Protein AF-A0A7J7M800-F1 (afdb_monomer_lite)

Foldseek 3Di:
DDDLVVLLVVLLVCVVQQHADEDAFFQVVQLVVLLVVCVVVVNPALLSQQRSAAQVRSLVRLLSSLVSNVVSLGAYEYEADQFPSNLVSLLVSVVVVGRYAYEHEPLSQPHAQVQCVDPDRVSNVVNSQSDNHHHDDPPRNVVVVVCCVVCSHPHYDHSGDDDDPDDDQWDDDPNDTQDHPRDGNDDPPPDDDDDDHHNPPSNPCSVVVVVVVVVVPPPDPDDDPDDPDPDPPPDPPPDDPPDPDDDPPPPDPPWQDQEQAARHGDDHVVPDPHHGDDDPVVVVVVPPDDDDPPPPPPVVPDDDDDDDDDDDDDDDDDDDDDDDDD

Radius of gyration: 37.79 Å; chains: 1; bounding box: 114×103×67 Å

Structure (mmCIF, N/CA/C/O backbone):
data_AF-A0A7J7M800-F1
#
_entry.id   AF-A0A7J7M800-F1
#
loop_
_atom_site.group_PDB
_atom_site.id
_atom_site.type_symbol
_atom_site.label_atom_id
_atom_site.label_alt_id
_atom_site.label_comp_id
_atom_site.label_asym_id
_atom_site.label_entity_id
_atom_site.label_seq_id
_atom_site.pdbx_PDB_ins_code
_atom_site.Cartn_x
_atom_site.Cartn_y
_atom_site.Cartn_z
_atom_site.occupancy
_atom_site.B_iso_or_equiv
_atom_site.auth_seq_id
_atom_site.auth_comp_id
_atom_site.auth_asym_id
_atom_site.auth_atom_id
_atom_site.pdbx_PDB_model_num
ATOM 1 N N . MET A 1 1 ? 5.722 -14.811 3.069 1.00 87.94 1 MET A N 1
ATOM 2 C CA . MET A 1 1 ? 4.271 -14.650 2.837 1.00 87.94 1 MET A CA 1
ATOM 3 C C . MET A 1 1 ? 3.519 -15.066 4.092 1.00 87.94 1 MET A C 1
ATOM 5 O O . MET A 1 1 ? 3.928 -16.026 4.734 1.00 87.94 1 MET A O 1
ATOM 9 N N . ILE A 1 2 ? 2.479 -14.324 4.470 1.00 93.12 2 ILE A N 1
ATOM 10 C CA . ILE A 1 2 ? 1.662 -14.584 5.663 1.00 93.12 2 ILE A CA 1
ATOM 11 C C . ILE A 1 2 ? 0.282 -15.057 5.188 1.00 93.12 2 ILE A C 1
ATOM 13 O O . ILE A 1 2 ? -0.272 -14.477 4.257 1.00 93.12 2 ILE A O 1
ATOM 17 N N . ASN A 1 3 ? -0.264 -16.113 5.796 1.00 95.31 3 ASN A N 1
ATOM 18 C CA . ASN A 1 3 ? -1.608 -16.595 5.467 1.00 95.31 3 ASN A CA 1
ATOM 19 C C . ASN A 1 3 ? -2.700 -15.714 6.112 1.00 95.31 3 ASN A C 1
ATOM 21 O O . ASN A 1 3 ? -2.428 -14.907 7.001 1.00 95.31 3 ASN A O 1
ATOM 25 N N . ASN A 1 4 ? -3.958 -15.880 5.696 1.00 96.12 4 ASN A N 1
ATOM 26 C CA . ASN A 1 4 ? -5.055 -15.038 6.192 1.00 96.12 4 ASN A CA 1
ATOM 27 C C . ASN A 1 4 ? -5.279 -15.161 7.710 1.00 96.12 4 ASN A C 1
ATOM 29 O O . ASN A 1 4 ? -5.672 -14.189 8.348 1.00 96.12 4 ASN A O 1
ATOM 33 N N . GLU A 1 5 ? -5.006 -16.329 8.299 1.00 96.50 5 GLU A N 1
ATOM 34 C CA . GLU A 1 5 ? -5.139 -16.541 9.744 1.00 96.50 5 GLU A CA 1
ATOM 35 C C . GLU A 1 5 ? -4.152 -15.668 10.530 1.00 96.50 5 GLU A C 1
ATOM 37 O O . GLU A 1 5 ? -4.525 -14.975 11.479 1.00 96.50 5 GLU A O 1
ATOM 42 N N . LEU A 1 6 ? -2.884 -15.679 10.121 1.00 96.94 6 LEU A N 1
ATOM 43 C CA . LEU A 1 6 ? -1.838 -14.872 10.733 1.00 96.94 6 LEU A CA 1
ATOM 44 C C . LEU A 1 6 ? -2.016 -13.383 10.421 1.00 96.94 6 LEU A C 1
ATOM 46 O O . LEU A 1 6 ? -1.762 -12.560 11.297 1.00 96.94 6 LEU A O 1
ATOM 50 N N . LEU A 1 7 ? -2.502 -13.032 9.225 1.00 96.25 7 LEU A N 1
ATOM 51 C CA . LEU A 1 7 ? -2.822 -11.650 8.864 1.00 96.25 7 LEU A CA 1
ATOM 52 C C . LEU A 1 7 ? -3.902 -11.075 9.791 1.00 96.25 7 LEU A C 1
ATOM 54 O O . LEU A 1 7 ? -3.727 -9.991 10.344 1.00 96.25 7 LEU A O 1
ATOM 58 N N . LEU A 1 8 ? -4.968 -11.840 10.044 1.00 96.62 8 LEU A N 1
ATOM 59 C CA . LEU A 1 8 ? -6.043 -11.454 10.957 1.00 96.62 8 LEU A CA 1
ATOM 60 C C . LEU A 1 8 ? -5.541 -11.294 12.401 1.00 96.62 8 LEU A C 1
ATOM 62 O O . LEU A 1 8 ? -5.834 -10.301 13.068 1.00 96.62 8 LEU A O 1
ATOM 66 N N . LYS A 1 9 ? -4.723 -12.245 12.874 1.00 96.75 9 LYS A N 1
ATOM 67 C CA . LYS A 1 9 ? -4.059 -12.155 14.187 1.00 96.75 9 LYS A CA 1
ATOM 68 C C . LYS A 1 9 ? -3.171 -10.910 14.283 1.00 96.75 9 LYS A C 1
ATOM 70 O O . LYS A 1 9 ? -3.178 -10.245 15.319 1.00 96.75 9 LYS A O 1
ATOM 75 N N . GLY A 1 10 ? -2.447 -10.584 13.213 1.00 96.94 10 GLY A N 1
ATOM 76 C CA . GLY A 1 10 ? -1.625 -9.381 13.097 1.00 96.94 10 GLY A CA 1
ATOM 77 C C . GLY A 1 10 ? -2.458 -8.108 13.217 1.00 96.94 10 GLY A C 1
ATOM 78 O O . GLY A 1 10 ? -2.188 -7.289 14.089 1.00 96.94 10 GLY A O 1
ATOM 79 N N . PHE A 1 11 ? -3.528 -7.984 12.432 1.00 97.19 11 PHE A N 1
ATOM 80 C CA . PHE A 1 11 ? -4.456 -6.847 12.480 1.00 97.19 11 PHE A CA 1
ATOM 81 C C . PHE A 1 11 ? -5.052 -6.633 13.870 1.00 97.19 11 PHE A C 1
ATOM 83 O O . PHE A 1 11 ? -4.982 -5.530 14.418 1.00 97.19 11 PHE A O 1
ATOM 90 N N . LYS A 1 12 ? -5.538 -7.708 14.495 1.00 95.44 12 LYS A N 1
ATOM 91 C CA . LYS A 1 12 ? -6.040 -7.664 15.868 1.00 95.44 12 LYS A CA 1
ATOM 92 C C . LYS A 1 12 ? -4.972 -7.188 16.855 1.00 95.44 12 LYS A C 1
ATOM 94 O O . LYS A 1 12 ? -5.263 -6.395 17.750 1.00 95.44 12 LYS A O 1
ATOM 99 N N . LYS A 1 13 ? -3.726 -7.648 16.694 1.00 96.44 13 LYS A N 1
ATOM 100 C CA . LYS A 1 13 ? -2.607 -7.258 17.560 1.00 96.44 13 LYS A CA 1
ATOM 101 C C . LYS A 1 13 ? -2.166 -5.813 17.334 1.00 96.44 13 LYS A C 1
ATOM 103 O O . LYS A 1 13 ? -1.784 -5.184 18.311 1.00 96.44 13 LYS A O 1
ATOM 108 N N . CYS A 1 14 ? -2.248 -5.289 16.111 1.00 96.31 14 CYS A N 1
ATOM 109 C CA . CYS A 1 14 ? -1.945 -3.896 15.764 1.00 96.31 14 CYS A CA 1
ATOM 110 C C . CYS A 1 14 ? -2.955 -2.906 16.360 1.00 96.31 14 CYS A C 1
ATOM 112 O O . CYS A 1 14 ? -2.581 -1.801 16.754 1.00 96.31 14 CYS A O 1
ATOM 114 N N . LYS A 1 15 ? -4.218 -3.320 16.511 1.00 93.44 15 LYS A N 1
ATOM 115 C CA . LYS A 1 15 ? -5.276 -2.483 17.087 1.00 93.44 15 LYS A CA 1
ATOM 116 C C . LYS A 1 15 ? -5.028 -2.117 18.554 1.00 93.44 15 LYS A C 1
ATOM 118 O O . LYS A 1 15 ? -5.233 -0.969 18.932 1.00 93.44 15 LYS A O 1
ATOM 123 N N . THR A 1 16 ? -4.561 -3.061 19.379 1.00 91.19 16 THR A N 1
ATOM 124 C CA . THR A 1 16 ? -4.341 -2.839 20.824 1.00 91.19 16 THR A CA 1
ATOM 125 C C . THR A 1 16 ? -3.330 -1.729 21.150 1.00 91.19 16 THR A C 1
ATOM 127 O O . THR A 1 16 ? -3.652 -0.902 21.995 1.00 91.19 16 THR A O 1
ATOM 130 N N . PRO A 1 17 ? -2.134 -1.669 20.533 1.00 94.75 17 PRO A N 1
ATOM 131 C CA . PRO A 1 17 ? -1.189 -0.578 20.732 1.00 94.75 17 PRO A CA 1
ATOM 132 C C . PRO A 1 17 ? -1.466 0.634 19.833 1.00 94.75 17 PRO A C 1
ATOM 134 O O . PRO A 1 17 ? -0.657 1.547 19.842 1.00 94.75 17 PRO A O 1
ATOM 137 N N . GLY A 1 18 ? -2.529 0.652 19.018 1.00 94.31 18 GLY A N 1
ATOM 138 C CA . GLY A 1 18 ? -2.783 1.761 18.092 1.00 94.31 18 GLY A CA 1
ATOM 139 C C . GLY A 1 18 ? -1.741 1.882 16.974 1.00 94.31 18 GLY A C 1
ATOM 140 O O . GLY A 1 18 ? -1.405 2.996 16.570 1.00 94.31 18 GLY A O 1
ATOM 141 N N . ALA A 1 19 ? -1.206 0.750 16.505 1.00 96.31 19 ALA A N 1
ATOM 142 C CA . ALA A 1 19 ? -0.247 0.676 15.407 1.00 96.31 19 ALA A CA 1
ATOM 143 C C . ALA A 1 19 ? -0.970 0.445 14.074 1.00 96.31 19 ALA A C 1
ATOM 145 O O . ALA A 1 19 ? -1.875 -0.383 13.991 1.00 96.31 19 ALA A O 1
ATOM 146 N N . VAL A 1 20 ? -0.561 1.146 13.017 1.00 96.81 20 VAL A N 1
ATOM 147 C CA . VAL A 1 20 ? -1.168 0.995 11.687 1.00 96.81 20 VAL A CA 1
ATOM 148 C C . VAL A 1 20 ? -0.508 -0.183 10.960 1.00 96.81 20 VAL A C 1
ATOM 150 O O . VAL A 1 20 ? 0.698 -0.125 10.711 1.00 96.81 20 VAL A O 1
ATOM 153 N N . PRO A 1 21 ? -1.241 -1.256 10.617 1.00 97.25 21 PRO A N 1
ATOM 154 C CA . PRO A 1 21 ? -0.697 -2.330 9.799 1.00 97.25 21 PRO A CA 1
ATOM 155 C C . PRO A 1 21 ? -0.412 -1.838 8.374 1.00 97.25 21 PRO A C 1
ATOM 157 O O . PRO A 1 21 ? -1.279 -1.254 7.719 1.00 97.25 21 PRO A O 1
ATOM 160 N N . MET A 1 22 ? 0.799 -2.124 7.896 1.00 97.44 22 MET A N 1
ATOM 161 C CA . MET A 1 22 ? 1.216 -1.915 6.509 1.00 97.44 22 MET A CA 1
ATOM 162 C C . MET A 1 22 ? 1.225 -3.250 5.764 1.00 97.44 22 MET A C 1
ATOM 164 O O . MET A 1 22 ? 1.672 -4.256 6.320 1.00 97.44 22 MET A O 1
ATOM 168 N N . VAL A 1 23 ? 0.734 -3.273 4.524 1.00 97.06 23 VAL A N 1
ATOM 169 C CA . VAL A 1 23 ? 0.658 -4.497 3.713 1.00 97.06 23 VAL A CA 1
ATOM 170 C C . VAL A 1 23 ? 1.257 -4.302 2.326 1.00 97.06 23 VAL A C 1
ATOM 172 O O . VAL A 1 23 ? 0.820 -3.436 1.573 1.00 97.06 23 VAL A O 1
ATOM 175 N N . HIS A 1 24 ? 2.222 -5.160 1.989 1.00 96.31 24 HIS A N 1
ATOM 176 C CA . HIS A 1 24 ? 2.558 -5.484 0.605 1.00 96.31 24 HIS A CA 1
ATOM 177 C C . HIS A 1 24 ? 1.473 -6.436 0.091 1.00 96.31 24 HIS A C 1
ATOM 179 O O . HIS A 1 24 ? 1.292 -7.529 0.641 1.00 96.31 24 HIS A O 1
ATOM 185 N N . ALA A 1 25 ? 0.707 -6.004 -0.908 1.00 95.44 25 ALA A N 1
ATOM 186 C CA . ALA A 1 25 ? -0.536 -6.655 -1.295 1.00 95.44 25 ALA A CA 1
ATOM 187 C C . ALA A 1 25 ? -0.446 -7.293 -2.687 1.00 95.44 25 ALA A C 1
ATOM 189 O O . ALA A 1 25 ? -0.968 -6.752 -3.650 1.00 95.44 25 ALA A O 1
ATOM 190 N N . GLU A 1 26 ? 0.132 -8.494 -2.764 1.00 94.88 26 GLU A N 1
ATOM 191 C CA . GLU A 1 26 ? 0.082 -9.368 -3.946 1.00 94.88 26 GLU A CA 1
ATOM 192 C C . GLU A 1 26 ? -0.349 -10.791 -3.557 1.00 94.88 26 GLU A C 1
ATOM 194 O O . GLU A 1 26 ? -0.092 -11.272 -2.445 1.00 94.88 26 GLU A O 1
ATOM 199 N N . ASN A 1 27 ? -1.026 -11.498 -4.466 1.00 95.94 27 ASN A N 1
ATOM 200 C CA . ASN A 1 27 ? -1.366 -12.902 -4.254 1.00 95.94 27 ASN A CA 1
ATOM 201 C C . ASN A 1 27 ? -0.140 -13.792 -4.499 1.00 95.94 27 ASN A C 1
ATOM 203 O O . ASN A 1 27 ? 0.132 -14.190 -5.630 1.00 95.94 27 ASN A O 1
ATOM 207 N N . GLY A 1 28 ? 0.598 -14.110 -3.436 1.00 94.69 28 GLY A N 1
ATOM 208 C CA . GLY A 1 28 ? 1.861 -14.837 -3.565 1.00 94.69 28 GLY A CA 1
ATOM 209 C C . GLY A 1 28 ? 1.739 -16.261 -4.124 1.00 94.69 28 GLY A C 1
ATOM 210 O O . GLY A 1 28 ? 2.656 -16.695 -4.816 1.00 94.69 28 GLY A O 1
ATOM 211 N N . ASP A 1 29 ? 0.614 -16.955 -3.919 1.00 96.19 29 ASP A N 1
ATOM 212 C CA . ASP A 1 29 ? 0.396 -18.287 -4.508 1.00 96.19 29 ASP A CA 1
ATOM 213 C C . ASP A 1 29 ? 0.241 -18.181 -6.033 1.00 96.19 29 ASP A C 1
ATOM 215 O O . ASP A 1 29 ? 0.871 -18.918 -6.793 1.00 96.19 29 ASP A O 1
ATOM 219 N N . ALA A 1 30 ? -0.549 -17.208 -6.497 1.00 95.44 30 ALA A N 1
ATOM 220 C CA . ALA A 1 30 ? -0.731 -16.945 -7.920 1.00 95.44 30 ALA A CA 1
ATOM 221 C C . ALA A 1 30 ? 0.540 -16.387 -8.584 1.00 95.44 30 ALA A C 1
ATOM 223 O O . ALA A 1 30 ? 0.820 -16.730 -9.731 1.00 95.44 30 ALA A O 1
ATOM 224 N N . VAL A 1 31 ? 1.330 -15.576 -7.870 1.00 94.12 31 VAL A N 1
ATOM 225 C CA . VAL A 1 31 ? 2.644 -15.109 -8.344 1.00 94.12 31 VAL A CA 1
ATOM 226 C C . VAL A 1 31 ? 3.609 -16.283 -8.499 1.00 94.12 31 VAL A C 1
ATOM 228 O O . VAL A 1 31 ? 4.282 -16.370 -9.523 1.00 94.12 31 VAL A O 1
ATOM 231 N N . ALA A 1 32 ? 3.668 -17.207 -7.536 1.00 95.69 32 ALA A N 1
ATOM 232 C CA . ALA A 1 32 ? 4.542 -18.378 -7.619 1.00 95.69 32 ALA A CA 1
ATOM 233 C C . ALA A 1 32 ? 4.181 -19.281 -8.814 1.00 95.69 32 ALA A C 1
ATOM 235 O O . ALA A 1 32 ? 5.062 -19.702 -9.567 1.00 95.69 32 ALA A O 1
ATOM 236 N N . GLU A 1 33 ? 2.886 -19.519 -9.037 1.00 96.69 33 GLU A N 1
ATOM 237 C CA . GLU A 1 33 ? 2.395 -20.253 -10.210 1.00 96.69 33 GLU A CA 1
ATOM 238 C C . GLU A 1 33 ? 2.700 -19.509 -11.521 1.00 96.69 33 GLU A C 1
ATOM 240 O O . GLU A 1 33 ? 3.136 -20.114 -12.502 1.00 96.69 33 GLU A O 1
ATOM 245 N N . GLY A 1 34 ? 2.527 -18.185 -11.540 1.00 94.81 34 GLY A N 1
ATOM 246 C CA . GLY A 1 34 ? 2.869 -17.344 -12.684 1.00 94.81 34 GLY A CA 1
ATOM 247 C C . GLY A 1 34 ? 4.359 -17.391 -13.016 1.00 94.81 34 GLY A C 1
ATOM 248 O O . GLY A 1 34 ? 4.721 -17.550 -14.178 1.00 94.81 34 GLY A O 1
ATOM 249 N N . GLN A 1 35 ? 5.236 -17.334 -12.012 1.00 94.69 35 GLN A N 1
ATOM 250 C CA . GLN A 1 35 ? 6.684 -17.459 -12.196 1.00 94.69 35 GLN A CA 1
ATOM 251 C C . GLN A 1 35 ? 7.050 -18.812 -12.796 1.00 94.69 35 GLN A C 1
ATOM 253 O O . GLN A 1 35 ? 7.774 -18.861 -13.789 1.00 94.69 35 GLN A O 1
ATOM 258 N N . LYS A 1 36 ? 6.510 -19.901 -12.238 1.00 97.31 36 LYS A N 1
ATOM 259 C CA . LYS A 1 36 ? 6.736 -21.250 -12.757 1.00 97.31 36 LYS A CA 1
ATOM 260 C C . LYS A 1 36 ? 6.302 -21.363 -14.219 1.00 97.31 36 LYS A C 1
ATOM 262 O O . LYS A 1 36 ? 7.084 -21.808 -15.048 1.00 97.31 36 LYS A O 1
ATOM 267 N N . ARG A 1 37 ? 5.103 -20.876 -14.553 1.00 96.31 37 ARG A N 1
ATOM 268 C CA . ARG A 1 37 ? 4.587 -20.872 -15.928 1.00 96.31 37 ARG A CA 1
ATOM 269 C C . ARG A 1 37 ? 5.504 -20.128 -16.898 1.00 96.31 37 ARG A C 1
ATOM 271 O O . ARG A 1 37 ? 5.724 -20.604 -18.003 1.00 96.31 37 ARG A O 1
ATOM 278 N N . ILE A 1 38 ? 6.013 -18.963 -16.507 1.00 94.88 38 ILE A N 1
ATOM 279 C CA . ILE A 1 38 ? 6.912 -18.157 -17.345 1.00 94.88 38 ILE A CA 1
ATOM 280 C C . ILE A 1 38 ? 8.249 -18.878 -17.570 1.00 94.88 38 ILE A C 1
ATOM 282 O O . ILE A 1 38 ? 8.727 -18.926 -18.703 1.00 94.88 38 ILE A O 1
ATOM 286 N N . PHE A 1 39 ? 8.797 -19.526 -16.538 1.00 95.38 39 PHE A N 1
ATOM 287 C CA . PHE A 1 39 ? 9.992 -20.361 -16.681 1.00 95.38 39 PHE A CA 1
ATOM 288 C C . PHE A 1 39 ? 9.759 -21.598 -17.556 1.00 95.38 39 PHE A C 1
ATOM 290 O O . PHE A 1 39 ? 10.600 -21.902 -18.399 1.00 95.38 39 PHE A O 1
ATOM 297 N N . ASP A 1 40 ? 8.615 -22.273 -17.414 1.00 97.38 40 ASP A N 1
ATOM 298 C CA . ASP A 1 40 ? 8.246 -23.440 -18.229 1.00 97.38 40 ASP A CA 1
ATOM 299 C C . ASP A 1 40 ? 8.103 -23.076 -19.724 1.00 97.38 40 ASP A C 1
ATOM 301 O O . ASP A 1 40 ? 8.306 -23.918 -20.597 1.00 97.38 40 ASP A O 1
ATOM 305 N N . LEU A 1 41 ? 7.803 -21.808 -20.032 1.00 96.44 41 LEU A N 1
ATOM 306 C CA . LEU A 1 41 ? 7.779 -21.255 -21.393 1.00 96.44 41 LEU A CA 1
ATOM 307 C C . LEU A 1 41 ? 9.170 -20.852 -21.922 1.00 96.44 41 LEU A C 1
ATOM 309 O O . LEU A 1 41 ? 9.273 -20.355 -23.041 1.00 96.44 41 LEU A O 1
ATOM 313 N N . GLY A 1 42 ? 10.236 -21.050 -21.140 1.00 96.69 42 GLY A N 1
ATOM 314 C CA . GLY A 1 42 ? 11.611 -20.701 -21.506 1.00 96.69 42 GLY A CA 1
ATOM 315 C C . GLY A 1 42 ? 11.955 -19.216 -21.355 1.00 96.69 42 GLY A C 1
ATOM 316 O O . GLY A 1 42 ? 13.017 -18.790 -21.803 1.00 96.69 42 GLY A O 1
ATOM 317 N N . ILE A 1 43 ? 11.085 -18.418 -20.729 1.00 93.81 43 ILE A N 1
ATOM 318 C CA . ILE A 1 43 ? 11.305 -16.984 -20.520 1.00 93.81 43 ILE A CA 1
ATOM 319 C C . ILE A 1 43 ? 12.101 -16.802 -19.223 1.00 93.81 43 ILE A C 1
ATOM 321 O O . ILE A 1 43 ? 11.563 -16.915 -18.122 1.00 93.81 43 ILE A O 1
ATOM 325 N N . THR A 1 44 ? 13.400 -16.530 -19.351 1.00 91.88 44 THR A N 1
ATOM 326 C CA . THR A 1 44 ? 14.324 -16.376 -18.211 1.00 91.88 44 THR A CA 1
ATOM 327 C C . THR A 1 44 ? 14.826 -14.946 -18.011 1.00 91.88 44 THR A C 1
ATOM 329 O O . THR A 1 44 ? 15.595 -14.703 -17.079 1.00 91.88 44 THR A O 1
ATOM 332 N N . GLY A 1 45 ? 14.447 -14.008 -18.883 1.00 89.38 45 GLY A N 1
ATOM 333 C CA . GLY A 1 45 ? 14.860 -12.611 -18.797 1.00 89.38 45 GLY A CA 1
ATOM 334 C C . GLY A 1 45 ? 14.022 -11.775 -17.813 1.00 89.38 45 GLY A C 1
ATOM 335 O O . GLY A 1 45 ? 13.061 -12.273 -17.209 1.00 89.38 45 GLY A O 1
ATOM 336 N N . PRO A 1 46 ? 14.390 -10.497 -17.592 1.00 87.75 46 PRO A N 1
ATOM 337 C CA . PRO A 1 46 ? 13.691 -9.591 -16.678 1.00 87.75 46 PRO A CA 1
ATOM 338 C C . PRO A 1 46 ? 12.219 -9.353 -17.044 1.00 87.75 46 PRO A C 1
ATOM 340 O O . PRO A 1 46 ? 11.398 -9.177 -16.145 1.00 87.75 46 PRO A O 1
ATOM 343 N N . GLU A 1 47 ? 11.863 -9.425 -18.326 1.00 86.94 47 GLU A N 1
ATOM 344 C CA . GLU A 1 47 ? 10.494 -9.346 -18.846 1.00 86.94 47 GLU A CA 1
ATOM 345 C C . GLU A 1 47 ? 9.566 -10.401 -18.231 1.00 86.94 47 GLU A C 1
ATOM 347 O O . GLU A 1 47 ? 8.388 -10.136 -17.963 1.00 86.94 47 GLU A O 1
ATOM 352 N N . GLY A 1 48 ? 10.115 -11.573 -17.893 1.00 89.31 48 GLY A N 1
ATOM 353 C CA . GLY A 1 48 ? 9.390 -12.624 -17.192 1.00 89.31 48 GLY A CA 1
ATOM 354 C C . GLY A 1 48 ? 8.865 -12.181 -15.823 1.00 89.31 48 GLY A C 1
ATOM 355 O O . GLY A 1 48 ? 7.829 -12.670 -15.369 1.00 89.31 48 GLY A O 1
ATOM 356 N N . HIS A 1 49 ? 9.522 -11.209 -15.177 1.00 87.25 49 HIS A N 1
ATOM 357 C CA . HIS A 1 49 ? 9.076 -10.665 -13.898 1.00 87.25 49 HIS A CA 1
ATOM 358 C C . HIS A 1 49 ? 7.710 -9.992 -14.021 1.00 87.25 49 HIS A C 1
ATOM 360 O O . HIS A 1 49 ? 6.784 -10.399 -13.319 1.00 87.25 49 HIS A O 1
ATOM 366 N N . GLY A 1 50 ? 7.566 -9.043 -14.951 1.00 84.44 50 GLY A N 1
ATOM 367 C CA . GLY A 1 50 ? 6.298 -8.357 -15.202 1.00 84.44 50 GLY A CA 1
ATOM 368 C C . GLY A 1 50 ? 5.208 -9.324 -15.663 1.00 84.44 50 GLY A C 1
ATOM 369 O O . GLY A 1 50 ? 4.075 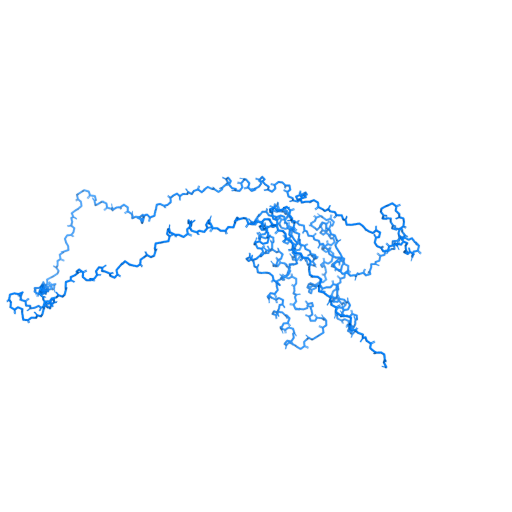-9.241 -15.205 1.00 84.44 50 GLY A O 1
ATOM 370 N N . LEU A 1 51 ? 5.546 -10.302 -16.511 1.00 88.56 51 LEU A N 1
ATOM 371 C CA . LEU A 1 51 ? 4.586 -11.296 -17.008 1.00 88.56 51 LEU A CA 1
ATOM 372 C C . LEU A 1 51 ? 4.076 -12.264 -15.926 1.00 88.56 51 LEU A C 1
ATOM 374 O O . LEU A 1 51 ? 2.925 -12.692 -15.980 1.00 88.56 51 LEU A O 1
ATOM 378 N N . SER A 1 52 ? 4.914 -12.609 -14.944 1.00 90.56 52 SER A N 1
ATOM 379 C CA . SER A 1 52 ? 4.575 -13.581 -13.891 1.00 90.56 52 SER A CA 1
ATOM 380 C C . SER A 1 52 ? 3.527 -13.088 -12.892 1.00 90.56 52 SER A C 1
ATOM 382 O O . SER A 1 52 ? 2.887 -13.888 -12.213 1.00 90.56 52 SER A O 1
ATOM 384 N N . ARG A 1 53 ? 3.351 -11.772 -12.795 1.00 91.38 53 ARG A N 1
ATOM 385 C CA . ARG A 1 53 ? 2.456 -11.119 -11.846 1.00 91.38 53 ARG A CA 1
ATOM 386 C C . ARG A 1 53 ? 1.645 -10.082 -12.624 1.00 91.38 53 ARG A C 1
ATOM 388 O O . ARG A 1 53 ? 2.221 -9.094 -13.041 1.00 91.38 53 ARG A O 1
ATOM 395 N N . PRO A 1 54 ? 0.365 -10.316 -12.950 1.00 90.19 54 PRO A N 1
ATOM 396 C CA . PRO A 1 54 ? -0.499 -9.310 -13.585 1.00 90.19 54 PRO A CA 1
ATOM 397 C C . PRO A 1 54 ? -1.239 -8.405 -12.564 1.00 90.19 54 PRO A C 1
ATOM 399 O O . PRO A 1 54 ? -1.419 -8.829 -11.421 1.00 90.19 54 PRO A O 1
ATOM 402 N N . PRO A 1 55 ? -1.725 -7.198 -12.965 1.00 90.94 55 PRO A N 1
ATOM 403 C CA . PRO A 1 55 ? -2.428 -6.209 -12.109 1.00 90.94 55 PRO A CA 1
ATOM 404 C C . PRO A 1 55 ? -3.503 -6.779 -11.193 1.00 90.94 55 PRO A C 1
ATOM 406 O O . PRO A 1 55 ? -3.592 -6.432 -10.016 1.00 90.94 55 PRO A O 1
ATOM 409 N N . MET A 1 56 ? -4.244 -7.752 -11.708 1.00 93.25 56 MET A N 1
ATOM 410 C CA . MET A 1 56 ? -5.309 -8.413 -10.970 1.00 93.25 56 MET A CA 1
ATOM 411 C C . MET A 1 56 ? -4.847 -9.101 -9.674 1.00 93.25 56 MET A C 1
ATOM 413 O O . MET A 1 56 ? -5.654 -9.249 -8.758 1.00 93.25 56 MET A O 1
ATOM 417 N N . LEU A 1 57 ? -3.580 -9.530 -9.572 1.00 94.69 57 LEU A N 1
ATOM 418 C CA . LEU A 1 57 ? -3.059 -10.173 -8.358 1.00 94.69 57 LEU A CA 1
ATOM 419 C C . LEU A 1 57 ? -2.823 -9.165 -7.230 1.00 94.69 57 LEU A C 1
ATOM 421 O O . LEU A 1 57 ? -3.026 -9.505 -6.063 1.00 94.69 57 LEU A O 1
ATOM 425 N N . GLU A 1 58 ? -2.434 -7.938 -7.580 1.00 95.25 58 GLU A N 1
ATOM 426 C CA . GLU A 1 58 ? -2.323 -6.819 -6.640 1.00 95.25 58 GLU A CA 1
ATOM 427 C C . GLU A 1 58 ? -3.723 -6.387 -6.174 1.00 95.25 58 GLU A C 1
ATOM 429 O O . GLU A 1 58 ? -3.985 -6.237 -4.977 1.00 95.25 58 GLU A O 1
ATOM 434 N N . GLY A 1 59 ? -4.665 -6.275 -7.120 1.00 96.06 59 GLY A N 1
ATOM 435 C CA . GLY A 1 59 ? -6.065 -5.956 -6.840 1.00 96.06 59 GLY A CA 1
ATOM 436 C C . GLY A 1 59 ? -6.739 -6.960 -5.899 1.00 96.06 59 GLY A C 1
ATOM 437 O O . GLY A 1 59 ? -7.343 -6.557 -4.903 1.00 96.06 59 GLY A O 1
ATOM 438 N N . GLU A 1 60 ? -6.602 -8.270 -6.153 1.00 97.50 60 GLU A N 1
ATOM 439 C CA . GLU A 1 60 ? -7.155 -9.325 -5.285 1.00 97.50 60 GLU A CA 1
ATOM 440 C C . GLU A 1 60 ? -6.627 -9.211 -3.857 1.00 97.50 60 GLU A C 1
ATOM 442 O O . GLU A 1 60 ? -7.410 -9.169 -2.903 1.00 97.50 60 GLU A O 1
ATOM 447 N N . ALA A 1 61 ? -5.305 -9.132 -3.704 1.00 97.75 61 ALA A N 1
ATOM 448 C CA . ALA A 1 61 ? -4.670 -9.109 -2.397 1.00 97.75 61 ALA A CA 1
ATOM 449 C C . ALA A 1 61 ? -4.980 -7.821 -1.627 1.00 97.75 61 ALA A C 1
ATOM 451 O O . ALA A 1 61 ? -5.235 -7.880 -0.421 1.00 97.75 61 ALA A O 1
ATOM 452 N N . THR A 1 62 ? -5.049 -6.683 -2.322 1.00 98.06 62 THR A N 1
ATOM 453 C CA . THR A 1 62 ? -5.479 -5.399 -1.753 1.00 98.06 62 THR A CA 1
ATOM 454 C C . THR A 1 62 ? -6.911 -5.502 -1.240 1.00 98.06 62 THR A C 1
ATOM 456 O O . THR A 1 62 ? -7.184 -5.221 -0.073 1.00 98.06 62 THR A O 1
ATOM 459 N N . SER A 1 63 ? -7.823 -6.005 -2.073 1.00 98.06 63 SER A N 1
ATOM 460 C CA . SER A 1 63 ? -9.228 -6.211 -1.720 1.00 98.06 63 SER A CA 1
ATOM 461 C C . SER A 1 63 ? -9.396 -7.151 -0.517 1.00 98.06 63 SER A C 1
ATOM 463 O O . SER A 1 63 ? -10.197 -6.901 0.389 1.00 98.06 63 SER A O 1
ATOM 465 N N . ARG A 1 64 ? -8.613 -8.235 -0.464 1.00 97.94 64 ARG A N 1
ATOM 466 C CA . ARG A 1 64 ? -8.603 -9.193 0.648 1.00 97.94 64 ARG A CA 1
ATOM 467 C C . ARG A 1 64 ? -8.091 -8.570 1.944 1.00 97.94 64 ARG A C 1
ATOM 469 O O . ARG A 1 64 ? -8.749 -8.718 2.974 1.00 97.94 64 ARG A O 1
ATOM 476 N N . ALA A 1 65 ? -6.971 -7.850 1.905 1.00 98.19 65 ALA A N 1
ATOM 477 C CA . ALA A 1 65 ? -6.424 -7.167 3.076 1.00 98.19 65 ALA A CA 1
ATOM 478 C C . ALA A 1 65 ? -7.401 -6.112 3.620 1.00 98.19 65 ALA A C 1
ATOM 480 O O . ALA A 1 65 ? -7.664 -6.084 4.821 1.00 98.19 65 ALA A O 1
ATOM 481 N N . ILE A 1 66 ? -8.010 -5.318 2.734 1.00 98.31 66 ILE A N 1
ATOM 482 C CA . ILE A 1 66 ? -9.038 -4.322 3.065 1.00 98.31 66 ILE A CA 1
ATOM 483 C C . ILE A 1 66 ? -10.216 -4.971 3.798 1.00 98.31 66 ILE A C 1
ATOM 485 O O . ILE A 1 66 ? -10.608 -4.500 4.866 1.00 98.31 66 ILE A O 1
ATOM 489 N N . ARG A 1 67 ? -10.765 -6.076 3.278 1.00 97.75 67 ARG A N 1
ATOM 490 C CA . ARG A 1 67 ? -11.900 -6.768 3.914 1.00 97.75 67 ARG A CA 1
ATOM 491 C C . ARG A 1 67 ? -11.553 -7.321 5.293 1.00 97.75 67 ARG A C 1
ATOM 493 O O . ARG A 1 67 ? -12.353 -7.192 6.216 1.00 97.75 67 ARG A O 1
ATOM 500 N N . LEU A 1 68 ? -10.369 -7.909 5.448 1.00 97.50 68 LEU A N 1
ATOM 501 C CA . LEU A 1 68 ? -9.916 -8.440 6.737 1.00 97.50 68 LEU A CA 1
ATOM 502 C C . LEU A 1 68 ? -9.653 -7.318 7.754 1.00 97.50 68 LEU A C 1
ATOM 504 O O . LEU A 1 68 ? -10.017 -7.452 8.920 1.00 97.50 68 LEU A O 1
ATOM 508 N N . ALA A 1 69 ? -9.090 -6.189 7.317 1.00 97.25 69 ALA A N 1
ATOM 509 C CA . ALA A 1 69 ? -8.908 -5.015 8.166 1.00 97.25 69 ALA A CA 1
ATOM 510 C C . ALA A 1 69 ? -10.253 -4.389 8.577 1.00 97.25 69 ALA A C 1
ATOM 512 O O . ALA A 1 69 ? -10.414 -3.962 9.719 1.00 97.25 69 ALA A O 1
ATOM 513 N N . SER A 1 70 ? -11.239 -4.390 7.672 1.00 95.31 70 SER A N 1
ATOM 514 C CA . SER A 1 70 ? -12.607 -3.935 7.956 1.00 95.31 70 SER A CA 1
ATOM 515 C C . SER A 1 70 ? -13.267 -4.808 9.019 1.00 95.31 70 SER A C 1
ATOM 517 O O . SER A 1 70 ? -13.864 -4.283 9.954 1.00 95.31 70 SER A O 1
ATOM 519 N N . PHE A 1 71 ? -13.105 -6.131 8.916 1.00 94.62 71 PHE A N 1
ATOM 520 C CA . PHE A 1 71 ? -13.656 -7.083 9.878 1.00 94.62 71 PHE A CA 1
ATOM 521 C C . PHE A 1 71 ? -13.119 -6.867 11.303 1.00 94.62 71 PHE A C 1
ATOM 523 O O . PHE A 1 71 ? -13.892 -6.903 12.256 1.00 94.62 71 PHE A O 1
ATOM 530 N N . GLU A 1 72 ? -11.822 -6.584 11.457 1.00 94.44 72 GLU A N 1
ATOM 531 C CA . GLU A 1 72 ? -11.219 -6.268 12.766 1.00 94.44 72 GLU A CA 1
ATOM 532 C C . GLU A 1 72 ? -11.366 -4.785 13.164 1.00 94.44 72 GLU A C 1
ATOM 534 O O . GLU A 1 72 ? -10.954 -4.392 14.260 1.00 94.44 72 GLU A O 1
ATOM 539 N N . ASN A 1 73 ? -11.960 -3.953 12.298 1.00 94.62 73 ASN A N 1
ATOM 540 C CA . ASN A 1 73 ? -12.092 -2.504 12.454 1.00 94.62 73 ASN A CA 1
ATOM 541 C C . ASN A 1 73 ? -10.753 -1.845 12.852 1.00 94.62 73 ASN A C 1
ATOM 543 O O . ASN A 1 73 ? -10.616 -1.253 13.926 1.00 94.62 73 ASN A O 1
ATOM 547 N N . VAL A 1 74 ? -9.736 -2.033 12.007 1.00 96.62 74 VAL A N 1
ATOM 548 C CA . VAL A 1 74 ? -8.387 -1.452 12.127 1.00 96.62 74 VAL A CA 1
ATOM 549 C C . VAL A 1 74 ? -8.094 -0.625 10.865 1.00 96.62 74 VAL A C 1
ATOM 551 O O . VAL A 1 74 ? -8.531 -1.027 9.780 1.00 96.62 74 VAL A O 1
ATOM 554 N N . PRO A 1 75 ? -7.384 0.519 10.953 1.00 97.31 75 PRO A N 1
ATOM 555 C CA . PRO A 1 75 ? -6.985 1.237 9.751 1.00 97.31 75 PRO A CA 1
ATOM 556 C C . PRO A 1 75 ? -5.966 0.400 8.976 1.00 97.31 75 PRO A C 1
ATOM 558 O O . PRO A 1 75 ? -5.232 -0.388 9.569 1.00 97.31 75 PRO A O 1
ATOM 561 N N . LEU A 1 76 ? -5.899 0.575 7.660 1.00 97.94 76 LEU A N 1
ATOM 562 C CA . LEU A 1 76 ? -4.973 -0.173 6.810 1.00 97.94 76 LEU A CA 1
ATOM 563 C C . LEU A 1 76 ? -4.121 0.768 5.966 1.00 97.94 76 LEU A C 1
ATOM 565 O O . LEU A 1 76 ? -4.640 1.715 5.377 1.00 97.94 76 LEU A O 1
ATOM 569 N N . TYR A 1 77 ? -2.829 0.472 5.866 1.00 98.19 77 TYR A N 1
ATOM 570 C CA . TYR A 1 77 ? -1.911 1.146 4.959 1.00 98.19 77 TYR A CA 1
ATOM 571 C C . TYR A 1 77 ? -1.442 0.168 3.879 1.00 98.19 77 TYR A C 1
ATOM 573 O O . TYR A 1 77 ? -0.780 -0.826 4.171 1.00 98.19 77 TYR A O 1
ATOM 581 N N . VAL A 1 78 ? -1.791 0.438 2.627 1.00 97.81 78 VAL A N 1
ATOM 582 C CA . VAL A 1 78 ? -1.353 -0.340 1.465 1.00 97.81 78 VAL A CA 1
ATOM 583 C C . VAL A 1 78 ? -0.121 0.351 0.888 1.00 97.81 78 VAL A C 1
ATOM 585 O O . VAL A 1 78 ? -0.221 1.479 0.396 1.00 97.81 78 VAL A O 1
ATOM 588 N N . VAL A 1 79 ? 1.038 -0.301 1.018 1.00 95.75 79 VAL A N 1
ATOM 589 C CA . VAL A 1 79 ? 2.305 0.204 0.465 1.00 95.75 79 VAL A CA 1
ATOM 590 C C . VAL A 1 79 ? 2.341 0.006 -1.050 1.00 95.75 79 VAL A C 1
ATOM 592 O O . VAL A 1 79 ? 1.628 -0.851 -1.572 1.00 95.75 79 VAL A O 1
ATOM 595 N N . HIS A 1 80 ? 3.154 0.823 -1.728 1.00 92.38 80 HIS A N 1
ATOM 596 C CA . HIS A 1 80 ? 3.511 0.709 -3.149 1.00 92.38 80 HIS A CA 1
ATOM 597 C C . HIS A 1 80 ? 2.366 0.271 -4.087 1.00 92.38 80 HIS A C 1
ATOM 599 O O . HIS A 1 80 ? 2.448 -0.729 -4.797 1.00 92.38 80 HIS A O 1
ATOM 605 N N . VAL A 1 81 ? 1.286 1.054 -4.112 1.00 93.69 81 VAL A N 1
ATOM 606 C CA . VAL A 1 81 ? 0.157 0.884 -5.034 1.00 93.69 81 VAL A CA 1
ATOM 607 C C . VAL A 1 81 ? 0.607 1.218 -6.454 1.00 93.69 81 VAL A C 1
ATOM 609 O O . VAL A 1 81 ? 0.979 2.357 -6.759 1.00 93.69 81 VAL A O 1
ATOM 612 N N . MET A 1 82 ? 0.545 0.217 -7.328 1.00 87.88 82 MET A N 1
ATOM 613 C CA . MET A 1 82 ? 1.130 0.249 -8.668 1.00 87.88 82 MET A CA 1
ATOM 614 C C . MET A 1 82 ? 0.111 0.072 -9.793 1.00 87.88 82 MET A C 1
ATOM 616 O O . MET A 1 82 ? 0.401 0.465 -10.930 1.00 87.88 82 MET A O 1
ATOM 620 N N . SER A 1 83 ? -1.075 -0.466 -9.500 1.00 90.81 83 SER A N 1
ATOM 621 C CA . SER A 1 83 ? -2.131 -0.723 -10.484 1.00 90.81 83 SER A CA 1
ATOM 622 C C . SER A 1 83 ? -3.424 0.060 -10.241 1.00 90.81 83 SER A C 1
ATOM 624 O O . SER A 1 83 ? -3.707 0.577 -9.159 1.00 90.81 83 SER A O 1
ATOM 626 N N . ILE A 1 84 ? -4.240 0.129 -11.299 1.00 93.56 84 ILE A N 1
ATOM 627 C CA . ILE A 1 84 ? -5.601 0.678 -11.234 1.00 93.56 84 ILE A CA 1
ATOM 628 C C . ILE A 1 84 ? -6.469 -0.251 -10.385 1.00 93.56 84 ILE A C 1
ATOM 630 O O . ILE A 1 84 ? -7.226 0.238 -9.557 1.00 93.56 84 ILE A O 1
ATOM 634 N N . ASP A 1 85 ? -6.305 -1.566 -10.533 1.00 94.50 85 ASP A N 1
ATOM 635 C CA . ASP A 1 85 ? -7.065 -2.585 -9.811 1.00 94.50 85 ASP A CA 1
ATOM 636 C C . ASP A 1 85 ? -6.948 -2.393 -8.289 1.00 94.50 85 ASP A C 1
ATOM 638 O O . ASP A 1 85 ? -7.961 -2.309 -7.597 1.00 94.50 85 ASP A O 1
ATOM 642 N N . ALA A 1 86 ? -5.732 -2.225 -7.757 1.00 95.75 86 ALA A N 1
ATOM 643 C CA . ALA A 1 86 ? -5.524 -1.946 -6.334 1.00 95.75 86 ALA A CA 1
ATOM 644 C C . ALA A 1 86 ? -6.063 -0.565 -5.913 1.00 95.75 86 ALA A C 1
ATOM 646 O O . ALA A 1 86 ? -6.740 -0.437 -4.888 1.00 95.75 86 ALA A O 1
ATOM 647 N N . MET A 1 87 ? -5.824 0.471 -6.725 1.00 95.94 87 MET A N 1
ATOM 648 C CA . MET A 1 87 ? -6.340 1.825 -6.488 1.00 95.94 87 MET A CA 1
ATOM 649 C C . MET A 1 87 ? -7.878 1.858 -6.424 1.00 95.94 87 MET A C 1
ATOM 651 O O . MET A 1 87 ? -8.444 2.550 -5.575 1.00 95.94 87 MET A O 1
ATOM 655 N N . GLU A 1 88 ? -8.572 1.116 -7.288 1.00 97.06 88 GLU A N 1
ATOM 656 C CA . GLU A 1 88 ? -10.032 1.025 -7.289 1.00 97.06 88 GLU A CA 1
ATOM 657 C C . GLU A 1 88 ? -10.568 0.362 -6.021 1.00 97.06 88 GLU A C 1
ATOM 659 O O . GLU A 1 88 ? -11.573 0.818 -5.475 1.00 97.06 88 GLU A O 1
ATOM 664 N N . GLU A 1 89 ? -9.907 -0.681 -5.522 1.00 98.06 89 GLU A N 1
ATOM 665 C CA . GLU A 1 89 ? -10.292 -1.335 -4.268 1.00 98.06 89 GLU A CA 1
ATOM 666 C C . GLU A 1 89 ? -10.128 -0.395 -3.067 1.00 98.06 89 GLU A C 1
ATOM 668 O O . GLU A 1 89 ? -11.026 -0.305 -2.225 1.00 98.06 89 GLU A O 1
ATOM 673 N N . ILE A 1 90 ? -9.052 0.396 -3.037 1.00 98.00 90 ILE A N 1
ATOM 674 C CA . ILE A 1 90 ? -8.853 1.449 -2.029 1.00 98.00 90 ILE A CA 1
ATOM 675 C C . ILE A 1 90 ? -9.952 2.514 -2.135 1.00 98.00 90 ILE A C 1
ATOM 677 O O . ILE A 1 90 ? -10.558 2.880 -1.126 1.00 98.00 90 ILE A O 1
ATOM 681 N N . ALA A 1 91 ? -10.271 2.976 -3.348 1.00 97.88 91 ALA A N 1
ATOM 682 C CA . ALA A 1 91 ? -11.329 3.959 -3.568 1.00 97.88 91 ALA A CA 1
ATOM 683 C C . ALA A 1 91 ? -12.706 3.442 -3.108 1.00 97.88 91 ALA A C 1
ATOM 685 O O . ALA A 1 91 ? -13.470 4.177 -2.476 1.00 97.88 91 ALA A O 1
ATOM 686 N N . LYS A 1 92 ? -13.025 2.169 -3.386 1.00 97.88 92 LYS A N 1
ATOM 687 C CA . LYS A 1 92 ? -14.263 1.507 -2.935 1.00 97.88 92 LYS A CA 1
ATOM 688 C C . LYS A 1 92 ? -14.331 1.425 -1.407 1.00 97.88 92 LYS A C 1
ATOM 690 O O . LYS A 1 92 ? -15.382 1.713 -0.829 1.00 97.88 92 LYS A O 1
ATOM 695 N N . ALA A 1 93 ? -13.223 1.078 -0.755 1.00 97.19 93 ALA A N 1
ATOM 696 C CA . ALA A 1 93 ? -13.130 1.003 0.701 1.00 97.19 93 ALA A CA 1
ATOM 697 C C . ALA A 1 93 ? -13.336 2.373 1.361 1.00 97.19 93 ALA A C 1
ATOM 699 O O . ALA A 1 93 ? -14.183 2.518 2.243 1.00 97.19 93 ALA A O 1
ATOM 700 N N . GLN A 1 94 ? -12.642 3.402 0.866 1.00 96.50 94 GLN A N 1
ATOM 701 C CA . GLN A 1 94 ? -12.777 4.776 1.354 1.00 96.50 94 GLN A CA 1
ATOM 702 C C . GLN A 1 94 ? -14.198 5.315 1.158 1.00 96.50 94 GLN A C 1
ATOM 704 O O . GLN A 1 94 ? -14.766 5.914 2.069 1.00 96.50 94 GLN A O 1
ATOM 709 N N . LYS A 1 95 ? -14.825 5.044 0.004 1.00 96.44 95 LYS A N 1
ATOM 710 C CA . LYS A 1 95 ? -16.228 5.412 -0.253 1.00 96.44 95 LYS A CA 1
ATOM 711 C C . LYS A 1 95 ? -17.202 4.735 0.719 1.00 96.44 95 LYS A C 1
ATOM 713 O O . LYS A 1 95 ? -18.255 5.295 1.011 1.00 96.44 95 LYS A O 1
ATOM 718 N N . SER A 1 96 ? -16.845 3.557 1.225 1.00 94.44 96 SER A N 1
ATOM 719 C CA . SER A 1 96 ? -17.619 2.815 2.228 1.00 94.44 96 SER A CA 1
ATOM 720 C C . SER A 1 96 ? -17.346 3.285 3.666 1.00 94.44 96 SER A C 1
ATOM 722 O O . SER A 1 96 ? -17.885 2.705 4.604 1.00 94.44 96 SER A O 1
ATOM 724 N N . GLY A 1 97 ? -16.527 4.327 3.850 1.00 92.19 97 GLY A N 1
ATOM 725 C CA . GLY A 1 97 ? -16.177 4.890 5.155 1.00 92.19 97 GLY A CA 1
ATOM 726 C C . GLY A 1 97 ? -15.055 4.149 5.883 1.00 92.19 97 GLY A C 1
ATOM 727 O O . GLY A 1 97 ? -14.854 4.385 7.070 1.00 92.19 97 GLY A O 1
ATOM 728 N N . GLN A 1 98 ? -14.336 3.246 5.211 1.00 94.25 98 GLN A N 1
ATOM 729 C CA . GLN A 1 98 ? -13.210 2.544 5.818 1.00 94.25 98 GLN A CA 1
ATOM 730 C C . GLN A 1 98 ? -11.944 3.410 5.813 1.00 94.25 98 GLN A C 1
ATOM 732 O O . GLN A 1 98 ? -11.587 4.013 4.798 1.00 94.25 98 GLN A O 1
ATOM 737 N N . GLU A 1 99 ? -11.214 3.394 6.927 1.00 94.62 99 GLU A N 1
ATOM 738 C CA . GLU A 1 99 ? -9.915 4.057 7.053 1.00 94.62 99 GLU A CA 1
ATOM 739 C C . GLU A 1 99 ? -8.811 3.263 6.340 1.00 94.62 99 GLU A C 1
ATOM 741 O O . GLU A 1 99 ? -8.138 2.413 6.925 1.00 94.62 99 GLU A O 1
ATOM 746 N N . VAL A 1 100 ? -8.627 3.543 5.047 1.00 97.06 100 VAL A N 1
ATOM 747 C CA . VAL A 1 100 ? -7.561 2.960 4.217 1.00 97.06 100 VAL A CA 1
ATOM 748 C C . VAL A 1 100 ? -6.686 4.063 3.624 1.00 97.06 100 VAL A C 1
ATOM 750 O O . VAL A 1 100 ? -7.174 5.057 3.074 1.00 97.06 100 VAL A O 1
ATOM 753 N N . VAL A 1 101 ? -5.374 3.882 3.729 1.00 97.62 101 VAL A N 1
ATOM 754 C CA . VAL A 1 101 ? -4.347 4.729 3.122 1.00 97.62 101 VAL A CA 1
ATOM 755 C C . VAL A 1 101 ? -3.673 3.943 2.006 1.00 97.62 101 VAL A C 1
ATOM 757 O O . VAL A 1 101 ? -3.210 2.833 2.236 1.00 97.62 101 VAL A O 1
ATOM 760 N N . GLY A 1 102 ? -3.626 4.520 0.807 1.00 97.12 102 GLY A N 1
ATOM 761 C CA . GLY A 1 102 ? -2.817 4.013 -0.299 1.00 97.12 102 GLY A CA 1
ATOM 762 C C . GLY A 1 102 ? -1.611 4.910 -0.541 1.00 97.12 102 GLY A C 1
ATOM 763 O O . GLY A 1 102 ? -1.772 6.133 -0.666 1.00 97.12 102 GLY A O 1
ATOM 764 N N . GLU A 1 103 ? -0.431 4.303 -0.616 1.00 96.38 103 GLU A N 1
ATOM 765 C CA . GLU A 1 103 ? 0.818 4.948 -1.015 1.00 96.38 103 GLU A CA 1
ATOM 766 C C . GLU A 1 103 ? 1.099 4.657 -2.489 1.00 96.38 103 GLU A C 1
ATOM 768 O O . GLU A 1 103 ? 1.307 3.509 -2.860 1.00 96.38 103 GLU A O 1
ATOM 773 N N . ALA A 1 104 ? 1.118 5.684 -3.338 1.00 93.31 104 ALA A N 1
ATOM 774 C CA . ALA A 1 104 ? 1.662 5.540 -4.687 1.00 93.31 104 ALA A CA 1
ATOM 775 C C . ALA A 1 104 ? 3.192 5.544 -4.622 1.00 93.31 104 ALA A C 1
ATOM 777 O O . ALA A 1 104 ? 3.762 6.173 -3.737 1.00 93.31 104 ALA A O 1
ATOM 778 N N . VAL A 1 105 ? 3.876 4.953 -5.596 1.00 89.25 105 VAL A N 1
ATOM 779 C CA . VAL A 1 105 ? 5.341 5.069 -5.692 1.00 89.25 105 VAL A CA 1
ATOM 780 C C . VAL A 1 105 ? 5.776 5.819 -6.937 1.00 89.25 105 VAL A C 1
ATOM 782 O O . VAL A 1 105 ? 5.114 5.759 -7.974 1.00 89.25 105 VAL A O 1
ATOM 785 N N . VAL A 1 106 ? 6.897 6.538 -6.842 1.00 86.81 106 VAL A N 1
ATOM 786 C CA . VAL A 1 106 ? 7.437 7.356 -7.945 1.00 86.81 106 VAL A CA 1
ATOM 787 C C . VAL A 1 106 ? 7.589 6.541 -9.229 1.00 86.81 106 VAL A C 1
ATOM 789 O O . VAL A 1 106 ? 7.183 7.010 -10.294 1.00 86.81 106 VAL A O 1
ATOM 792 N N . SER A 1 107 ? 8.106 5.314 -9.133 1.00 81.31 107 SER A N 1
ATOM 793 C CA . SER A 1 107 ? 8.219 4.408 -10.279 1.00 81.31 107 SER A CA 1
ATOM 794 C C . SER A 1 107 ? 6.856 4.121 -10.909 1.00 81.31 107 SER A C 1
ATOM 796 O O . SER A 1 107 ? 6.715 4.180 -12.124 1.00 81.31 107 SER A O 1
ATOM 798 N N . GLY A 1 108 ? 5.815 3.918 -10.102 1.00 81.38 108 GLY A N 1
ATOM 799 C CA . GLY A 1 108 ? 4.459 3.693 -10.592 1.00 81.38 108 GLY A CA 1
ATOM 800 C C . GLY A 1 108 ? 3.782 4.893 -11.227 1.00 81.38 108 GLY A C 1
ATOM 801 O O . GLY A 1 108 ? 2.896 4.720 -12.063 1.00 81.38 108 GLY A O 1
ATOM 802 N N . LEU A 1 109 ? 4.200 6.097 -10.848 1.00 86.94 109 LEU A N 1
ATOM 803 C CA . LEU A 1 109 ? 3.676 7.340 -11.399 1.00 86.94 109 LEU A CA 1
ATOM 804 C C . LEU A 1 109 ? 4.355 7.725 -12.712 1.00 86.94 109 LEU A C 1
ATOM 806 O O . LEU A 1 109 ? 3.695 8.311 -13.572 1.00 86.94 109 LEU A O 1
ATOM 810 N N . ALA A 1 110 ? 5.654 7.452 -12.837 1.00 82.25 110 ALA A N 1
ATOM 811 C CA . ALA A 1 110 ? 6.499 8.013 -13.889 1.00 82.25 110 ALA A CA 1
ATOM 812 C C . ALA A 1 110 ? 7.017 6.991 -14.908 1.00 82.25 110 ALA A C 1
ATOM 814 O O . ALA A 1 110 ? 7.368 7.398 -16.014 1.00 82.25 110 ALA A O 1
ATOM 815 N N . LEU A 1 111 ? 7.095 5.709 -14.545 1.00 79.44 111 LEU A N 1
ATOM 816 C CA . LEU A 1 111 ? 7.660 4.657 -15.386 1.00 79.44 111 LEU A CA 1
ATOM 817 C C . LEU A 1 111 ? 6.572 3.709 -15.898 1.00 79.44 111 LEU A C 1
ATOM 819 O O . LEU A 1 111 ? 5.474 3.613 -15.342 1.00 79.44 111 LEU A O 1
ATOM 823 N N . ASP A 1 112 ? 6.915 3.017 -16.975 1.00 77.44 112 ASP A N 1
ATOM 824 C CA . ASP A 1 112 ? 6.165 1.907 -17.535 1.00 77.44 112 ASP A CA 1
ATOM 825 C C . ASP A 1 112 ? 7.096 0.711 -17.772 1.00 77.44 112 ASP A C 1
ATOM 827 O O . ASP A 1 112 ? 8.298 0.742 -17.491 1.00 77.44 112 ASP A O 1
ATOM 831 N N . ASP A 1 113 ? 6.509 -0.347 -18.307 1.00 78.38 113 ASP A N 1
ATOM 832 C CA . ASP A 1 113 ? 7.147 -1.640 -18.483 1.00 78.38 113 ASP A CA 1
ATOM 833 C C . ASP A 1 113 ? 8.034 -1.734 -19.720 1.00 78.38 113 ASP A C 1
ATOM 835 O O . ASP A 1 113 ? 8.656 -2.771 -19.944 1.00 78.38 113 ASP A O 1
ATOM 839 N N . SER A 1 114 ? 8.097 -0.687 -20.548 1.00 80.38 114 SER A N 1
ATOM 840 C CA . SER A 1 114 ? 8.855 -0.726 -21.802 1.00 80.38 114 SER A CA 1
ATOM 841 C C . SER A 1 114 ? 10.328 -1.064 -21.568 1.00 80.38 114 SER A C 1
ATOM 843 O O . SER A 1 114 ? 10.913 -1.821 -22.339 1.00 80.38 114 SER A O 1
ATOM 845 N N . ALA A 1 115 ? 10.895 -0.592 -20.456 1.00 81.25 115 ALA A N 1
ATOM 846 C CA . ALA A 1 115 ? 12.283 -0.830 -20.084 1.00 81.25 115 ALA A CA 1
ATOM 847 C C . ALA A 1 115 ? 12.596 -2.299 -19.740 1.00 81.25 115 ALA A C 1
ATOM 849 O O . ALA A 1 115 ? 13.756 -2.692 -19.817 1.00 81.25 115 ALA A O 1
ATOM 850 N N . LEU A 1 116 ? 11.595 -3.132 -19.417 1.00 80.88 116 LEU A N 1
ATOM 851 C CA . LEU A 1 116 ? 11.803 -4.575 -19.220 1.00 80.88 116 LEU A CA 1
ATOM 852 C C . LEU A 1 116 ? 12.141 -5.300 -20.527 1.00 80.88 116 LEU A C 1
ATOM 854 O O . LEU A 1 116 ? 12.727 -6.376 -20.486 1.00 80.88 116 LEU A O 1
ATOM 858 N N . TRP A 1 117 ? 11.762 -4.716 -21.664 1.00 85.06 117 TRP A N 1
ATOM 859 C CA . TRP A 1 117 ? 11.979 -5.264 -23.001 1.00 85.06 117 TRP A CA 1
ATOM 860 C C . TRP A 1 117 ? 13.241 -4.707 -23.669 1.00 85.06 117 TRP A C 1
ATOM 862 O O . TRP A 1 117 ? 13.436 -4.905 -24.870 1.00 85.06 117 TRP A O 1
ATOM 872 N N . ASP A 1 118 ? 14.078 -3.984 -22.919 1.00 87.44 118 ASP A N 1
ATOM 873 C CA . ASP A 1 118 ? 15.344 -3.477 -23.434 1.00 87.44 118 ASP A CA 1
ATOM 874 C C . ASP A 1 118 ? 16.274 -4.653 -23.800 1.00 87.44 118 ASP A C 1
ATOM 876 O O . ASP A 1 118 ? 16.408 -5.595 -23.011 1.00 87.44 118 ASP A O 1
ATOM 880 N N . PRO A 1 119 ? 16.909 -4.641 -24.987 1.00 88.81 119 PRO A N 1
ATOM 881 C CA . PRO A 1 119 ? 17.843 -5.692 -25.382 1.00 88.81 119 PRO A CA 1
ATOM 882 C C . PRO A 1 119 ? 19.069 -5.786 -24.461 1.00 88.81 119 PRO A C 1
ATOM 884 O O . PRO A 1 119 ? 19.688 -6.850 -24.388 1.00 88.81 119 PRO A O 1
ATOM 887 N N . ASP A 1 120 ? 19.444 -4.704 -23.768 1.00 90.38 120 ASP A N 1
ATOM 888 C CA . ASP A 1 120 ? 20.485 -4.742 -22.749 1.00 90.38 120 ASP A CA 1
ATOM 889 C C . ASP A 1 120 ? 19.937 -5.273 -21.419 1.00 90.38 120 ASP A C 1
ATOM 891 O O . ASP A 1 120 ? 19.133 -4.640 -20.728 1.00 90.38 120 ASP A O 1
ATOM 895 N N . PHE A 1 121 ? 20.467 -6.423 -21.001 1.00 86.88 121 PHE A N 1
ATOM 896 C CA . PHE A 1 121 ? 20.073 -7.079 -19.758 1.00 86.88 121 PHE A CA 1
ATOM 897 C C . PHE A 1 121 ? 20.269 -6.179 -18.531 1.00 86.88 121 PHE A C 1
ATOM 899 O O . PHE A 1 121 ? 19.462 -6.220 -17.605 1.00 86.88 121 PHE A O 1
ATOM 906 N N . THR A 1 122 ? 21.319 -5.350 -18.499 1.00 86.06 122 THR A N 1
ATOM 907 C CA . THR A 1 122 ? 21.595 -4.498 -17.330 1.00 86.06 122 THR A CA 1
ATOM 908 C C . THR A 1 122 ? 20.561 -3.386 -17.210 1.00 86.06 122 THR A C 1
ATOM 910 O O . THR A 1 122 ? 20.046 -3.143 -16.117 1.00 86.06 122 THR A O 1
ATOM 913 N N . THR A 1 123 ? 20.200 -2.761 -18.326 1.00 81.69 123 THR A N 1
ATOM 914 C CA . THR A 1 123 ? 19.127 -1.767 -18.408 1.00 81.69 123 THR A CA 1
ATOM 915 C C . THR A 1 123 ? 17.780 -2.383 -18.023 1.00 81.69 123 THR A C 1
ATOM 917 O O . THR A 1 123 ? 17.088 -1.843 -17.151 1.00 81.69 123 THR A O 1
ATOM 920 N N . ALA A 1 124 ? 17.458 -3.569 -18.547 1.00 80.62 124 ALA A N 1
ATOM 921 C CA . ALA A 1 124 ? 16.241 -4.294 -18.195 1.00 80.62 124 ALA A CA 1
ATOM 922 C C . ALA A 1 124 ? 16.186 -4.679 -16.702 1.00 80.62 124 ALA A C 1
ATOM 924 O O . ALA A 1 124 ? 15.167 -4.477 -16.040 1.00 80.62 124 ALA A O 1
ATOM 925 N N . VAL A 1 125 ? 17.287 -5.141 -16.102 1.00 76.88 125 VAL A N 1
ATOM 926 C CA . VAL A 1 125 ? 17.348 -5.450 -14.659 1.00 76.88 125 VAL A CA 1
ATOM 927 C C . VAL A 1 125 ? 17.277 -4.191 -13.794 1.00 76.88 125 VAL A C 1
ATOM 929 O O . VAL A 1 125 ? 16.602 -4.199 -12.765 1.00 76.88 125 VAL A O 1
ATOM 932 N N . CYS A 1 126 ? 17.917 -3.092 -14.193 1.00 68.06 126 CYS A N 1
ATOM 933 C CA . CYS A 1 126 ? 17.803 -1.827 -13.464 1.00 68.06 126 CYS A CA 1
ATOM 934 C C . CYS A 1 126 ? 16.355 -1.319 -13.454 1.00 68.06 126 CYS A C 1
ATOM 936 O O . CYS A 1 126 ? 15.916 -0.749 -12.458 1.00 68.06 126 CYS A O 1
ATOM 938 N N . SER A 1 127 ? 15.588 -1.596 -14.512 1.00 63.19 127 SER A N 1
ATOM 939 C CA . SER A 1 127 ? 14.153 -1.297 -14.559 1.00 63.19 127 SER A CA 1
ATOM 940 C C . SER A 1 127 ? 13.296 -2.219 -13.677 1.00 63.19 127 SER A C 1
ATOM 942 O O . SER A 1 127 ? 12.251 -1.793 -13.179 1.00 63.19 127 SER A O 1
ATOM 944 N N . LYS A 1 128 ? 13.762 -3.450 -13.405 1.00 55.59 128 LYS A N 1
ATOM 945 C CA . LYS A 1 128 ? 13.125 -4.404 -12.481 1.00 55.59 128 LYS A CA 1
ATOM 946 C C . LYS A 1 128 ? 13.169 -3.917 -11.032 1.00 55.59 128 LYS A C 1
ATOM 948 O O . LYS A 1 128 ? 12.212 -4.121 -10.297 1.00 55.59 128 LYS A O 1
ATOM 953 N N . VAL A 1 129 ? 14.237 -3.224 -10.624 1.00 50.47 129 VAL A N 1
ATOM 954 C CA . VAL A 1 129 ? 14.334 -2.607 -9.282 1.00 50.47 129 VAL A CA 1
ATOM 955 C C . VAL A 1 129 ? 13.249 -1.536 -9.078 1.00 50.47 129 VAL A C 1
ATOM 957 O O . VAL A 1 129 ? 12.885 -1.216 -7.953 1.00 50.47 129 VAL A O 1
ATOM 960 N N . CYS A 1 130 ? 12.669 -1.005 -10.153 1.00 46.44 130 CYS A N 1
ATOM 961 C CA . CYS A 1 130 ? 11.554 -0.065 -10.078 1.00 46.44 130 CYS A CA 1
ATOM 962 C C . CYS A 1 130 ? 10.168 -0.744 -10.052 1.00 46.44 130 CYS A C 1
ATOM 964 O O . CYS A 1 130 ? 9.168 -0.050 -9.852 1.00 46.44 130 CYS A O 1
ATOM 966 N N . HIS A 1 131 ? 10.096 -2.064 -10.250 1.00 54.78 131 HIS A N 1
ATOM 967 C CA . HIS A 1 131 ? 8.868 -2.813 -10.509 1.00 54.78 131 HIS A CA 1
ATOM 968 C C . HIS A 1 131 ? 8.811 -4.092 -9.663 1.00 54.78 131 HIS A C 1
ATOM 970 O O . HIS A 1 131 ? 9.108 -5.168 -10.164 1.00 54.78 131 HIS A O 1
ATOM 976 N N . GLU A 1 132 ? 8.379 -4.011 -8.399 1.00 51.19 132 GLU A N 1
ATOM 977 C CA . GLU A 1 132 ? 7.958 -5.218 -7.658 1.00 51.19 132 GLU A CA 1
ATOM 978 C C . GLU A 1 132 ? 6.586 -5.744 -8.120 1.00 51.19 132 GLU A C 1
ATOM 980 O O . GLU A 1 132 ? 6.169 -6.822 -7.709 1.00 51.19 132 GLU A O 1
ATOM 985 N N . SER A 1 133 ? 5.891 -5.022 -9.004 1.00 48.88 133 SER A N 1
ATOM 986 C CA . SER A 1 133 ? 4.472 -5.220 -9.296 1.00 48.88 133 SER A CA 1
ATOM 987 C C . SER A 1 133 ? 4.151 -4.887 -10.778 1.00 48.88 133 SER A C 1
ATOM 989 O O . SER A 1 133 ? 4.983 -4.312 -11.482 1.00 48.88 133 SER A O 1
ATOM 991 N N . PRO A 1 134 ? 2.960 -5.255 -11.268 1.00 54.81 134 PRO A N 1
ATOM 992 C CA . PRO A 1 134 ? 2.719 -6.120 -12.425 1.00 54.81 134 PRO A CA 1
ATOM 993 C C . PRO A 1 134 ? 2.685 -5.464 -13.801 1.00 54.81 134 PRO A C 1
ATOM 995 O O . PRO A 1 134 ? 2.609 -4.246 -13.883 1.00 54.81 134 PRO A O 1
ATOM 998 N N . ASN A 1 135 ? 2.636 -6.296 -14.860 1.00 51.44 135 ASN A N 1
ATOM 999 C CA . ASN A 1 135 ? 2.696 -5.846 -16.253 1.00 51.44 135 ASN A CA 1
ATOM 1000 C C . ASN A 1 135 ? 1.711 -4.692 -16.557 1.00 51.44 135 ASN A C 1
ATOM 1002 O O . ASN A 1 135 ? 0.498 -4.931 -16.658 1.00 51.44 135 ASN A O 1
ATOM 1006 N N . LYS A 1 136 ? 2.184 -3.446 -16.666 1.00 59.91 136 LYS A N 1
ATOM 1007 C CA . LYS A 1 136 ? 1.329 -2.267 -16.824 1.00 59.91 136 LYS A CA 1
ATOM 1008 C C . LYS A 1 136 ? 1.011 -2.047 -18.289 1.00 59.91 136 LYS A C 1
ATOM 1010 O O . LYS A 1 136 ? 1.839 -1.615 -19.088 1.00 59.91 136 LYS A O 1
ATOM 1015 N N . LYS A 1 137 ? -0.267 -2.205 -18.632 1.00 58.47 137 LYS A N 1
ATOM 1016 C CA . LYS A 1 137 ? -0.799 -1.601 -19.858 1.00 58.47 137 LYS A CA 1
ATOM 1017 C C . LYS A 1 137 ? -0.645 -0.076 -19.791 1.00 58.47 137 LYS A C 1
ATOM 1019 O O . LYS A 1 137 ? -0.736 0.527 -18.719 1.00 58.47 137 LYS A O 1
ATOM 1024 N N . ALA A 1 138 ? -0.463 0.566 -20.943 1.00 61.56 138 ALA A N 1
ATOM 1025 C CA . ALA A 1 138 ? -0.397 2.023 -21.026 1.00 61.56 138 ALA A CA 1
ATOM 1026 C C . ALA A 1 138 ? -1.613 2.669 -20.322 1.00 61.56 138 ALA A C 1
ATOM 1028 O O . ALA A 1 138 ? -2.757 2.397 -20.682 1.00 61.56 138 ALA A O 1
ATOM 1029 N N . GLY A 1 139 ? -1.369 3.518 -19.314 1.00 78.69 139 GLY A N 1
ATOM 1030 C CA . GLY A 1 139 ? -2.416 4.298 -18.635 1.00 78.69 139 GLY A CA 1
ATOM 1031 C C . GLY A 1 139 ? -2.425 4.250 -17.104 1.00 78.69 139 GLY A C 1
ATOM 1032 O O . GLY A 1 139 ? -2.939 5.191 -16.497 1.00 78.69 139 GLY A O 1
ATOM 1033 N N . HIS A 1 140 ? -1.813 3.240 -16.470 1.00 84.75 140 HIS A N 1
ATOM 1034 C CA . HIS A 1 140 ? -1.788 3.123 -15.001 1.00 84.75 140 HIS A CA 1
ATOM 1035 C C . HIS A 1 140 ? -1.186 4.361 -14.316 1.00 84.75 140 HIS A C 1
ATOM 1037 O O . HIS A 1 140 ? -1.835 4.944 -13.451 1.00 84.75 140 HIS A O 1
ATOM 1043 N N . GLY A 1 141 ? -0.018 4.842 -14.758 1.00 87.06 141 GLY A N 1
ATOM 1044 C CA . GLY A 1 141 ? 0.627 6.018 -14.157 1.00 87.06 141 GLY A CA 1
ATOM 1045 C C . GLY A 1 141 ? -0.248 7.278 -14.180 1.00 87.06 141 GLY A C 1
ATOM 1046 O O . GLY A 1 141 ? -0.384 7.956 -13.164 1.00 87.06 141 GLY A O 1
ATOM 1047 N N . LYS A 1 142 ? -0.942 7.556 -15.295 1.00 90.75 142 LYS A N 1
ATOM 1048 C CA . LYS A 1 142 ? -1.881 8.693 -15.392 1.00 90.75 142 LYS A CA 1
ATOM 1049 C C . LYS A 1 142 ? -3.077 8.535 -14.451 1.00 90.75 142 LYS A C 1
ATOM 1051 O O . LYS A 1 142 ? -3.513 9.515 -13.849 1.00 90.75 142 LYS A O 1
ATOM 1056 N N . ALA A 1 143 ? -3.604 7.319 -14.315 1.00 92.19 143 ALA A N 1
ATOM 1057 C CA . ALA A 1 143 ? -4.702 7.040 -13.397 1.00 92.19 143 ALA A CA 1
ATOM 1058 C C . ALA A 1 143 ? -4.277 7.235 -11.933 1.00 92.19 143 ALA A C 1
ATOM 1060 O O . ALA A 1 143 ? -4.991 7.894 -11.179 1.00 92.19 143 ALA A O 1
ATOM 1061 N N . LEU A 1 144 ? -3.088 6.759 -11.553 1.00 92.50 144 LEU A N 1
ATOM 1062 C CA . LEU A 1 144 ? -2.528 6.950 -10.212 1.00 92.50 144 LEU A CA 1
ATOM 1063 C C . LEU A 1 144 ? -2.243 8.432 -9.915 1.00 92.50 144 LEU A C 1
ATOM 1065 O O . LEU A 1 144 ? -2.574 8.917 -8.834 1.00 92.50 144 LEU A O 1
ATOM 1069 N N . GLN A 1 145 ? -1.718 9.188 -10.886 1.00 93.81 145 GLN A N 1
ATOM 1070 C CA . GLN A 1 145 ? -1.559 10.643 -10.768 1.00 93.81 145 GLN A CA 1
ATOM 1071 C C . GLN A 1 145 ? -2.908 11.342 -10.531 1.00 93.81 145 GLN A C 1
ATOM 1073 O O . GLN A 1 145 ? -3.033 12.171 -9.627 1.00 93.81 145 GLN A O 1
ATOM 1078 N N . ALA A 1 146 ? -3.948 10.970 -11.286 1.00 95.38 146 ALA A N 1
ATOM 1079 C CA . ALA A 1 146 ? -5.295 11.498 -11.080 1.00 95.38 146 ALA A CA 1
ATOM 1080 C C . ALA A 1 146 ? -5.874 11.100 -9.709 1.00 95.38 146 ALA A C 1
ATOM 1082 O O . ALA A 1 146 ? -6.565 11.900 -9.073 1.00 95.38 146 ALA A O 1
ATOM 1083 N N . ALA A 1 147 ? -5.578 9.892 -9.228 1.00 95.81 147 ALA A N 1
ATOM 1084 C CA . ALA A 1 147 ? -5.991 9.409 -7.914 1.00 95.81 147 ALA A CA 1
ATOM 1085 C C . ALA A 1 147 ? -5.332 10.192 -6.772 1.00 95.81 147 ALA A C 1
ATOM 1087 O O . ALA A 1 147 ? -6.014 10.527 -5.802 1.00 95.81 147 ALA A O 1
ATOM 1088 N N . LEU A 1 148 ? -4.052 10.554 -6.913 1.00 95.94 148 LEU A N 1
ATOM 1089 C CA . LEU A 1 148 ? -3.353 11.457 -5.993 1.00 95.94 148 LEU A CA 1
ATOM 1090 C C . LEU A 1 148 ? -3.984 12.853 -5.995 1.00 95.94 148 LEU A C 1
ATOM 1092 O O . LEU A 1 148 ? -4.288 13.393 -4.933 1.00 95.94 148 LEU A O 1
ATOM 1096 N N . SER A 1 149 ? -4.270 13.422 -7.175 1.00 96.38 149 SER A N 1
ATOM 1097 C CA . SER A 1 149 ? -4.954 14.724 -7.272 1.00 96.38 149 SER A CA 1
ATOM 1098 C C . SER A 1 149 ? -6.343 14.711 -6.619 1.00 96.38 149 SER A C 1
ATOM 1100 O O . SER A 1 149 ? -6.786 15.720 -6.076 1.00 96.38 149 SER A O 1
ATOM 1102 N N . ARG A 1 150 ? -7.024 13.559 -6.636 1.00 95.38 150 ARG A N 1
ATOM 1103 C CA . ARG A 1 150 ? -8.335 13.340 -6.003 1.00 95.38 150 ARG A CA 1
ATOM 1104 C C . ARG A 1 150 ? -8.255 12.887 -4.542 1.00 95.38 150 ARG A C 1
ATOM 1106 O O . ARG A 1 150 ? -9.302 12.659 -3.943 1.00 95.38 150 ARG A O 1
ATOM 1113 N N . ARG A 1 151 ? -7.052 12.769 -3.966 1.00 94.06 151 ARG A N 1
ATOM 1114 C CA . ARG A 1 151 ? -6.797 12.286 -2.593 1.00 94.06 151 ARG A CA 1
ATOM 1115 C C . ARG A 1 151 ? -7.307 10.866 -2.302 1.00 94.06 151 ARG A C 1
ATOM 1117 O O . ARG A 1 151 ? -7.535 10.529 -1.143 1.00 94.06 151 ARG A O 1
ATOM 1124 N N . ILE A 1 152 ? -7.472 10.038 -3.335 1.00 95.50 152 ILE A N 1
ATOM 1125 C CA . ILE A 1 152 ? -7.737 8.597 -3.178 1.00 95.50 152 ILE A CA 1
ATOM 1126 C C . ILE A 1 152 ? -6.465 7.926 -2.646 1.00 95.50 152 ILE A C 1
ATOM 1128 O O . ILE A 1 152 ? -6.473 7.247 -1.618 1.00 95.50 152 ILE A O 1
ATOM 1132 N N . LEU A 1 153 ? -5.346 8.192 -3.320 1.00 95.88 153 LEU A N 1
ATOM 1133 C CA . LEU A 1 153 ? -4.006 7.911 -2.815 1.00 95.88 153 LEU A CA 1
ATOM 1134 C C . LEU A 1 153 ? -3.530 9.148 -2.050 1.00 95.88 153 LEU A C 1
ATOM 1136 O O . LEU A 1 153 ? -3.770 10.276 -2.489 1.00 95.88 153 LEU A O 1
ATOM 1140 N N . LYS A 1 154 ? -2.914 8.948 -0.883 1.00 93.62 154 LYS A N 1
ATOM 1141 C CA . LYS A 1 154 ? -2.619 10.051 0.054 1.00 93.62 154 LYS A CA 1
ATOM 1142 C C . LYS A 1 154 ? -1.145 10.443 0.077 1.00 93.62 154 LYS A C 1
ATOM 1144 O O . LYS A 1 154 ? -0.833 11.576 0.429 1.00 93.62 154 LYS A O 1
ATOM 1149 N N . LEU A 1 155 ? -0.254 9.514 -0.257 1.00 94.50 155 LEU A N 1
ATOM 1150 C CA . LEU A 1 155 ? 1.191 9.662 -0.104 1.00 94.50 155 LEU A CA 1
ATOM 1151 C C . LEU A 1 155 ? 1.912 9.136 -1.341 1.00 94.50 155 LEU A C 1
ATOM 1153 O O . LEU A 1 155 ? 1.375 8.301 -2.073 1.00 94.50 155 LEU A O 1
ATOM 1157 N N . VAL A 1 156 ? 3.126 9.644 -1.548 1.00 93.12 156 VAL A N 1
ATOM 1158 C CA . VAL A 1 156 ? 4.052 9.145 -2.562 1.00 93.12 156 VAL A CA 1
ATOM 1159 C C . VAL A 1 156 ? 5.322 8.673 -1.865 1.00 93.12 156 VAL A C 1
ATOM 1161 O O . VAL A 1 156 ? 6.024 9.482 -1.260 1.00 93.12 156 VAL A O 1
ATOM 1164 N N . GLY A 1 157 ? 5.593 7.374 -1.939 1.00 90.50 157 GLY A N 1
ATOM 1165 C CA . GLY A 1 157 ? 6.852 6.759 -1.537 1.00 90.50 157 GLY A CA 1
ATOM 1166 C C . GLY A 1 157 ? 7.792 6.592 -2.727 1.00 90.50 157 GLY A C 1
ATOM 1167 O O . GLY A 1 157 ? 7.422 6.815 -3.883 1.00 90.50 157 GLY A O 1
ATOM 1168 N N . THR A 1 158 ? 9.032 6.196 -2.464 1.00 83.38 158 THR A N 1
ATOM 1169 C CA . THR A 1 158 ? 9.961 5.821 -3.538 1.00 83.38 158 THR A CA 1
ATOM 1170 C C . THR A 1 158 ? 10.054 4.313 -3.695 1.00 83.38 158 THR A C 1
ATOM 1172 O O . THR A 1 158 ? 10.166 3.866 -4.832 1.00 83.38 158 THR A O 1
ATOM 1175 N N . ASP A 1 159 ? 9.977 3.570 -2.581 1.00 78.94 159 ASP A N 1
ATOM 1176 C CA . ASP A 1 159 ? 10.202 2.118 -2.430 1.00 78.94 159 ASP A CA 1
ATOM 1177 C C . ASP A 1 159 ? 11.610 1.658 -2.864 1.00 78.94 159 ASP A C 1
ATOM 1179 O O . ASP A 1 159 ? 12.261 0.864 -2.195 1.00 78.94 159 ASP A O 1
ATOM 1183 N N . THR A 1 160 ? 12.172 2.285 -3.897 1.00 62.69 160 THR A N 1
ATOM 1184 C CA . THR A 1 160 ? 13.547 2.138 -4.372 1.00 62.69 160 THR A CA 1
ATOM 1185 C C . THR A 1 160 ? 14.121 3.468 -4.889 1.00 62.69 160 THR A C 1
ATOM 1187 O O . THR A 1 160 ? 13.491 4.525 -4.819 1.00 62.69 160 THR A O 1
ATOM 1190 N N . TRP A 1 161 ? 15.366 3.459 -5.376 1.00 48.16 161 TRP A N 1
ATOM 1191 C CA . TRP A 1 161 ? 16.045 4.643 -5.913 1.00 48.16 161 TRP A CA 1
ATOM 1192 C C . TRP A 1 161 ? 15.633 4.911 -7.368 1.00 48.16 161 TRP A C 1
ATOM 1194 O O . TRP A 1 161 ? 15.877 4.088 -8.246 1.00 48.16 161 TRP A O 1
ATOM 1204 N N . SER A 1 162 ? 15.062 6.086 -7.644 1.00 52.16 162 SER A N 1
ATOM 1205 C CA . SER A 1 162 ? 14.681 6.518 -8.998 1.00 52.16 162 SER A CA 1
ATOM 1206 C C . SER A 1 162 ? 15.280 7.887 -9.330 1.00 52.16 162 SER A C 1
ATOM 1208 O O . SER A 1 162 ? 15.253 8.801 -8.506 1.00 52.16 162 SER A O 1
ATOM 1210 N N . LYS A 1 163 ? 15.796 8.062 -10.556 1.00 56.59 163 LYS A N 1
ATOM 1211 C CA . LYS A 1 163 ? 16.234 9.375 -11.062 1.00 56.59 163 LYS A CA 1
ATOM 1212 C C . LYS A 1 163 ? 15.020 10.165 -11.561 1.00 56.59 163 LYS A C 1
ATOM 1214 O O . LYS A 1 163 ? 14.358 9.751 -12.507 1.00 56.59 163 LYS A O 1
ATOM 1219 N N . GLY A 1 164 ? 14.739 11.303 -10.929 1.00 59.03 164 GLY A N 1
ATOM 1220 C CA . GLY A 1 164 ? 13.668 12.221 -11.325 1.00 59.03 164 GLY A CA 1
ATOM 1221 C C . GLY A 1 164 ? 14.145 13.372 -12.217 1.00 59.03 164 GLY A C 1
ATOM 1222 O O . GLY A 1 164 ? 15.341 13.644 -12.325 1.00 59.03 164 GLY A O 1
ATOM 1223 N N . LYS A 1 165 ? 13.190 14.075 -12.837 1.00 56.69 165 LYS A N 1
ATOM 1224 C CA . LYS A 1 165 ? 13.412 15.387 -13.466 1.00 56.69 165 LYS A CA 1
ATOM 1225 C C . LYS A 1 165 ? 13.043 16.484 -12.464 1.00 56.69 165 LYS A C 1
ATOM 1227 O O . LYS A 1 165 ? 12.003 16.397 -11.821 1.00 56.69 165 LYS A O 1
ATOM 1232 N N . GLY A 1 166 ? 13.882 17.509 -12.365 1.00 63.66 166 GLY A N 1
ATOM 1233 C CA . GLY A 1 166 ? 13.773 18.573 -11.365 1.00 63.66 166 GLY A CA 1
ATOM 1234 C C . GLY A 1 166 ? 15.052 18.656 -10.537 1.00 63.66 166 GLY A C 1
ATOM 1235 O O . GLY A 1 166 ? 15.620 17.632 -10.163 1.00 63.66 166 GLY A O 1
ATOM 1236 N N . LYS A 1 167 ? 15.540 19.874 -10.298 1.00 80.81 167 LYS A N 1
ATOM 1237 C CA . LYS A 1 167 ? 16.764 20.113 -9.532 1.00 80.81 167 LYS A CA 1
ATOM 1238 C C . LYS A 1 167 ? 16.383 20.715 -8.188 1.00 80.81 167 LYS A C 1
ATOM 1240 O O . LYS A 1 167 ? 15.799 21.792 -8.141 1.00 80.81 167 LYS A O 1
ATOM 1245 N N . VAL A 1 168 ? 16.722 20.022 -7.106 1.00 83.94 168 VAL A N 1
ATOM 1246 C CA . VAL A 1 168 ? 16.693 20.622 -5.771 1.00 83.94 168 VAL A CA 1
ATOM 1247 C C . VAL A 1 168 ? 17.901 21.549 -5.671 1.00 83.94 168 VAL A C 1
ATOM 1249 O O . VAL A 1 168 ? 19.042 21.088 -5.734 1.00 83.94 168 VAL A O 1
ATOM 1252 N N . GLU A 1 169 ? 17.657 22.854 -5.578 1.00 90.75 169 GLU A N 1
ATOM 1253 C CA . GLU A 1 169 ? 18.728 23.850 -5.461 1.00 90.75 169 GLU A CA 1
ATOM 1254 C C . GLU A 1 169 ? 19.273 23.923 -4.038 1.00 90.75 169 GLU A C 1
ATOM 1256 O O . GLU A 1 169 ? 20.488 23.926 -3.864 1.00 90.75 169 GLU A O 1
ATOM 1261 N N . VAL A 1 170 ? 18.381 23.911 -3.040 1.00 94.19 170 VAL A N 1
ATOM 1262 C CA . VAL A 1 170 ? 18.716 23.998 -1.614 1.00 94.19 170 VAL A CA 1
ATOM 1263 C C . VAL A 1 170 ? 17.857 23.018 -0.810 1.00 94.19 170 VAL A C 1
ATOM 1265 O O . VAL A 1 170 ? 16.651 22.928 -1.029 1.00 94.19 170 VAL A O 1
ATOM 1268 N N . THR A 1 171 ? 18.455 22.289 0.138 1.00 94.94 171 THR A N 1
ATOM 1269 C CA . THR A 1 171 ? 17.726 21.488 1.144 1.00 94.94 171 THR A CA 1
ATOM 1270 C C . THR A 1 171 ? 18.093 21.948 2.545 1.00 94.94 171 THR A C 1
ATOM 1272 O O . THR A 1 171 ? 19.275 22.086 2.866 1.00 94.94 171 THR A O 1
ATOM 1275 N N . ILE A 1 172 ? 17.082 22.146 3.394 1.00 94.81 172 ILE A N 1
ATOM 1276 C CA . ILE A 1 172 ? 17.250 22.544 4.794 1.00 94.81 172 ILE A CA 1
ATOM 1277 C C . ILE A 1 172 ? 16.716 21.434 5.696 1.00 94.81 172 ILE A C 1
ATOM 1279 O O . ILE A 1 172 ? 15.571 21.010 5.551 1.00 94.81 172 ILE A O 1
ATOM 1283 N N . VAL A 1 173 ? 17.527 20.994 6.658 1.00 94.00 173 VAL A N 1
ATOM 1284 C CA . VAL A 1 173 ? 17.143 20.002 7.673 1.00 94.00 173 VAL A CA 1
ATOM 1285 C C . VAL A 1 173 ? 17.515 20.546 9.048 1.00 94.00 173 VAL A C 1
ATOM 1287 O O . VAL A 1 173 ? 18.655 20.943 9.281 1.00 94.00 173 VAL A O 1
ATOM 1290 N N . GLY A 1 174 ? 16.544 20.615 9.964 1.00 88.38 174 GLY A N 1
ATOM 1291 C CA . GLY A 1 174 ? 16.777 21.111 11.328 1.00 88.38 174 GLY A CA 1
ATOM 1292 C C . GLY A 1 174 ? 17.325 22.544 11.392 1.00 88.38 174 GLY A C 1
ATOM 1293 O O . GLY A 1 174 ? 18.123 22.849 12.272 1.00 88.38 174 GLY A O 1
ATOM 1294 N N . GLY A 1 175 ? 16.949 23.400 10.434 1.00 91.56 175 GLY A N 1
ATOM 1295 C CA . GLY A 1 175 ? 17.425 24.786 10.339 1.00 91.56 175 GLY A CA 1
ATOM 1296 C C . GLY A 1 175 ? 18.822 24.959 9.729 1.00 91.56 175 GLY A C 1
ATOM 1297 O O . GLY A 1 175 ? 19.321 26.078 9.692 1.00 91.56 175 GLY A O 1
ATOM 1298 N N . LYS A 1 176 ? 19.456 23.886 9.238 1.00 92.94 176 LYS A N 1
ATOM 1299 C CA . LYS A 1 176 ? 20.764 23.932 8.567 1.00 92.94 176 LYS A CA 1
ATOM 1300 C C . LYS A 1 176 ? 20.621 23.640 7.078 1.00 92.94 176 LYS A C 1
ATOM 1302 O O . LYS A 1 176 ? 19.886 22.728 6.705 1.00 92.94 176 LYS A O 1
ATOM 1307 N N . VAL A 1 177 ? 21.348 24.379 6.241 1.00 95.25 177 VAL A N 1
ATOM 1308 C CA . VAL A 1 177 ? 21.488 24.064 4.812 1.00 95.25 177 VAL A CA 1
ATOM 1309 C C . VAL A 1 177 ? 22.378 22.830 4.679 1.00 95.25 177 VAL A C 1
ATOM 1311 O O . VAL A 1 177 ? 23.550 22.879 5.041 1.00 95.25 177 VAL A O 1
ATOM 1314 N N . VAL A 1 178 ? 21.814 21.727 4.186 1.00 95.19 178 VAL A N 1
ATOM 1315 C CA . VAL A 1 178 ? 22.512 20.434 4.036 1.00 95.19 178 VAL A CA 1
ATOM 1316 C C . VAL A 1 178 ? 22.820 20.080 2.585 1.00 95.19 178 VAL A C 1
ATOM 1318 O O . VAL A 1 178 ? 23.616 19.186 2.323 1.00 95.19 178 VAL A O 1
ATOM 1321 N N . TRP A 1 179 ? 22.202 20.771 1.633 1.00 94.62 179 TRP A N 1
ATOM 1322 C CA . TRP A 1 179 ? 22.476 20.640 0.206 1.00 94.62 179 TRP A CA 1
ATOM 1323 C C . TRP A 1 179 ? 22.319 22.005 -0.437 1.00 94.62 179 TRP A C 1
ATOM 1325 O O . TRP A 1 179 ? 21.308 22.663 -0.191 1.00 94.62 179 TRP A O 1
ATOM 1335 N N . GLU A 1 180 ? 23.290 22.420 -1.241 1.00 95.19 180 GLU A N 1
ATOM 1336 C CA . GLU A 1 180 ? 23.241 23.673 -1.992 1.00 95.19 180 GLU A CA 1
ATOM 1337 C C . GLU A 1 180 ? 24.220 23.618 -3.166 1.00 95.19 180 GLU A C 1
ATOM 1339 O O . GLU A 1 180 ? 25.333 23.122 -3.016 1.00 95.19 180 GLU A O 1
ATOM 1344 N N . ASN A 1 181 ? 23.827 24.124 -4.338 1.00 90.19 181 ASN A N 1
ATOM 1345 C CA . ASN A 1 181 ? 24.705 24.236 -5.515 1.00 90.19 181 ASN A CA 1
ATOM 1346 C C . ASN A 1 181 ? 25.379 22.921 -5.964 1.00 90.19 181 ASN A C 1
ATOM 1348 O O . ASN A 1 181 ? 26.425 22.945 -6.606 1.00 90.19 181 ASN A O 1
ATOM 1352 N N . GLY A 1 182 ? 24.759 21.768 -5.689 1.00 88.56 182 GLY A N 1
ATOM 1353 C CA . GLY A 1 182 ? 25.324 20.458 -6.034 1.00 88.56 182 GLY A CA 1
ATOM 1354 C C . GLY A 1 182 ? 26.272 19.878 -4.982 1.00 88.56 182 GLY A C 1
ATOM 1355 O O . GLY A 1 182 ? 26.823 18.802 -5.199 1.00 88.56 182 GLY A O 1
ATOM 1356 N N . GLU A 1 183 ? 26.457 20.568 -3.858 1.00 92.50 183 GLU A N 1
ATOM 1357 C CA . GLU A 1 183 ? 27.330 20.157 -2.766 1.00 92.50 183 GLU A CA 1
ATOM 1358 C C . GLU A 1 183 ? 26.509 19.665 -1.567 1.00 92.50 183 GLU A C 1
ATOM 1360 O O . GLU A 1 183 ? 25.564 20.323 -1.119 1.00 92.50 183 GLU A O 1
ATOM 1365 N N . LEU A 1 184 ? 26.889 18.502 -1.031 1.00 93.88 184 LEU A N 1
ATOM 1366 C CA . LEU A 1 184 ? 26.290 17.916 0.164 1.00 93.88 184 LEU A CA 1
ATOM 1367 C C . LEU A 1 184 ? 27.067 18.359 1.411 1.00 93.88 184 LEU A C 1
ATOM 1369 O O . LEU A 1 184 ? 28.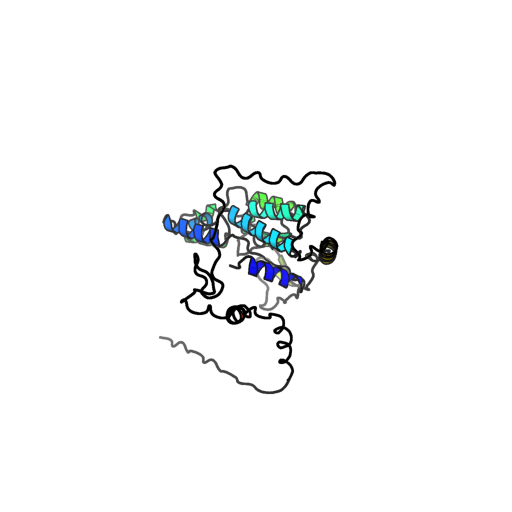235 18.021 1.579 1.00 93.88 184 LEU A O 1
ATOM 1373 N N . LYS A 1 185 ? 26.389 19.075 2.307 1.00 93.31 185 LYS A N 1
ATOM 1374 C CA . LYS A 1 185 ? 26.928 19.675 3.535 1.00 93.31 185 LYS A CA 1
ATOM 1375 C C . LYS A 1 185 ? 26.350 18.957 4.762 1.00 93.31 185 LYS A C 1
ATOM 1377 O O . LYS A 1 185 ? 25.547 19.520 5.504 1.00 93.31 185 LYS A O 1
ATOM 1382 N N . VAL A 1 186 ? 26.695 17.680 4.947 1.00 93.44 186 VAL A N 1
ATOM 1383 C CA . VAL A 1 186 ? 26.142 16.834 6.022 1.00 93.44 186 VAL A CA 1
ATOM 1384 C C . VAL A 1 186 ? 27.229 16.080 6.781 1.00 93.44 186 VAL A C 1
ATOM 1386 O O . VAL A 1 186 ? 28.217 15.639 6.203 1.00 93.44 186 VAL A O 1
ATOM 1389 N N . GLU A 1 187 ? 27.004 15.877 8.077 1.00 90.69 187 GLU A N 1
ATOM 1390 C CA . GLU A 1 187 ? 27.812 14.996 8.921 1.00 90.69 187 GLU A CA 1
ATOM 1391 C C . GLU A 1 187 ? 27.038 13.695 9.203 1.00 90.69 187 GLU A C 1
ATOM 1393 O O . GLU A 1 187 ? 25.851 13.758 9.563 1.00 90.69 187 GLU A O 1
ATOM 1398 N N . PRO A 1 188 ? 27.658 12.508 9.060 1.00 92.81 188 PRO A N 1
ATOM 1399 C CA . PRO A 1 188 ? 27.034 11.248 9.453 1.00 92.81 188 PRO A CA 1
ATOM 1400 C C . PRO A 1 188 ? 26.573 11.281 10.916 1.00 92.81 188 PRO A C 1
ATOM 1402 O O . PRO A 1 188 ? 27.319 11.685 11.802 1.00 92.81 188 PRO A O 1
ATOM 1405 N N . GLY A 1 189 ? 25.332 10.860 11.174 1.00 90.69 189 GLY A N 1
ATOM 1406 C CA . GLY A 1 189 ? 24.735 10.896 12.517 1.00 90.69 189 GLY A CA 1
ATOM 1407 C C . GLY A 1 189 ? 24.052 12.218 12.894 1.00 90.69 189 GLY A C 1
ATOM 1408 O O . GLY A 1 189 ? 23.495 12.324 13.980 1.00 90.69 189 GLY A O 1
ATOM 1409 N N . SER A 1 190 ? 24.030 13.211 12.000 1.00 90.44 190 SER A N 1
ATOM 1410 C CA . SER A 1 190 ? 23.285 14.465 12.214 1.00 90.44 190 SER A CA 1
ATOM 1411 C C . SER A 1 190 ? 21.756 14.294 12.243 1.00 90.44 190 SER A C 1
ATOM 1413 O O . SER A 1 190 ? 21.053 15.116 12.838 1.00 90.44 190 SER A O 1
ATOM 1415 N N . GLY A 1 191 ? 21.228 13.233 11.624 1.00 92.31 191 GLY A N 1
ATOM 1416 C CA . GLY A 1 191 ? 19.815 12.859 11.700 1.00 92.31 191 GLY A CA 1
ATOM 1417 C C . GLY A 1 191 ? 19.419 12.365 13.094 1.00 92.31 191 GLY A C 1
ATOM 1418 O O . GLY A 1 191 ? 20.229 11.799 13.823 1.00 92.31 191 GLY A O 1
ATOM 1419 N N . ARG A 1 192 ? 18.152 12.558 13.469 1.00 92.75 192 ARG A N 1
ATOM 1420 C CA . ARG A 1 192 ? 17.608 12.096 14.754 1.00 92.75 192 ARG A CA 1
ATOM 1421 C C . ARG A 1 192 ? 16.469 11.118 14.520 1.00 92.75 192 ARG A C 1
ATOM 1423 O O . ARG A 1 192 ? 15.670 11.310 13.607 1.00 92.75 192 ARG A O 1
ATOM 1430 N N . TYR A 1 193 ? 16.383 10.103 15.373 1.00 94.81 193 TYR A N 1
ATOM 1431 C CA . TYR A 1 193 ? 15.194 9.265 15.452 1.00 94.81 193 TYR A CA 1
ATOM 1432 C C . TYR A 1 193 ? 14.007 10.114 15.921 1.00 94.81 193 TYR A C 1
ATOM 1434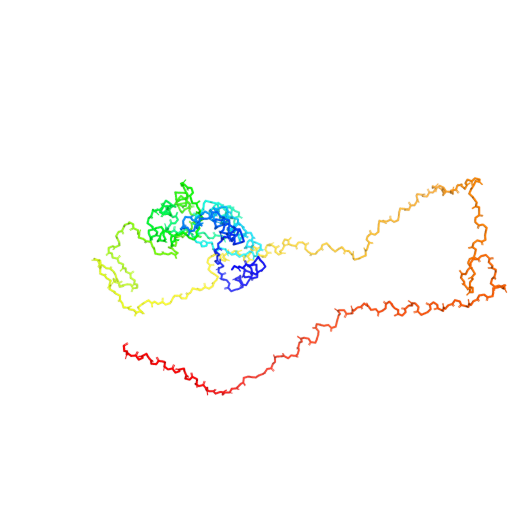 O O . TYR A 1 193 ? 14.129 10.877 16.882 1.00 94.81 193 TYR A O 1
ATOM 1442 N N . ILE A 1 194 ? 12.876 9.987 15.230 1.00 94.31 194 ILE A N 1
ATOM 1443 C CA . ILE A 1 194 ? 11.623 10.644 15.596 1.00 94.31 194 ILE A CA 1
ATOM 1444 C C . ILE A 1 194 ? 10.690 9.559 16.113 1.00 94.31 194 ILE A C 1
ATOM 1446 O O . ILE A 1 194 ? 10.270 8.682 15.360 1.00 94.31 194 ILE A O 1
ATOM 1450 N N . GLU A 1 195 ? 10.374 9.622 17.402 1.00 94.81 195 GLU A N 1
ATOM 1451 C CA . GLU A 1 195 ? 9.390 8.731 18.001 1.00 94.81 195 GLU A CA 1
ATOM 1452 C C . GLU A 1 195 ? 7.985 9.128 17.538 1.00 94.81 195 GLU A C 1
ATOM 1454 O O . GLU A 1 195 ? 7.574 10.284 17.663 1.00 94.81 195 GLU A O 1
ATOM 1459 N N . ILE A 1 196 ? 7.255 8.165 16.973 1.00 94.56 196 ILE A N 1
ATOM 1460 C CA . ILE A 1 196 ? 5.895 8.369 16.476 1.00 94.56 196 ILE A CA 1
ATOM 1461 C C . ILE A 1 196 ? 4.928 7.807 17.524 1.00 94.56 196 ILE A C 1
ATOM 1463 O O . ILE A 1 196 ? 4.958 6.598 17.773 1.00 94.56 196 ILE A O 1
ATOM 1467 N N . PRO A 1 197 ? 4.073 8.639 18.147 1.00 94.94 197 PRO A N 1
ATOM 1468 C CA . PRO A 1 197 ? 3.152 8.164 19.167 1.00 94.94 197 PRO A CA 1
ATOM 1469 C C . PRO A 1 197 ? 2.086 7.227 18.569 1.00 94.94 197 PRO A C 1
ATOM 1471 O O . PRO A 1 197 ? 1.656 7.421 17.425 1.00 94.94 197 PRO A O 1
ATOM 1474 N N . PRO A 1 198 ? 1.621 6.228 19.340 1.00 95.81 198 PRO A N 1
ATOM 1475 C CA . PRO A 1 198 ? 0.518 5.366 18.932 1.00 95.81 198 PRO A CA 1
ATOM 1476 C C . PRO A 1 198 ? -0.810 6.129 18.855 1.00 95.81 198 PRO A C 1
ATOM 1478 O O . PRO A 1 198 ? -0.935 7.240 19.370 1.00 95.81 198 PRO A O 1
ATOM 1481 N N . PHE A 1 199 ? -1.829 5.500 18.259 1.00 94.62 199 PHE A N 1
ATOM 1482 C CA . PHE A 1 199 ? -3.182 6.066 18.140 1.00 94.62 199 PHE A CA 1
ATOM 1483 C C . PHE A 1 199 ? -3.210 7.420 17.417 1.00 94.62 199 PHE A C 1
ATOM 1485 O O . PHE A 1 199 ? -3.850 8.376 17.854 1.00 94.62 199 PHE A O 1
ATOM 1492 N N . GLY A 1 200 ? -2.523 7.493 16.275 1.00 93.62 200 GLY A N 1
ATOM 1493 C CA . GLY A 1 200 ? -2.598 8.650 15.387 1.00 93.62 200 GLY A CA 1
ATOM 1494 C C . GLY A 1 200 ? -4.014 8.904 14.847 1.00 93.62 200 GLY A C 1
ATOM 1495 O O . GLY A 1 200 ? -4.962 8.168 15.117 1.00 93.62 200 GLY A O 1
ATOM 1496 N N . HIS A 1 201 ? -4.154 9.933 14.009 1.00 94.12 201 HIS A N 1
ATOM 1497 C CA . HIS A 1 201 ? -5.447 10.387 13.476 1.00 94.12 201 HIS A CA 1
ATOM 1498 C C . HIS A 1 201 ? -6.301 9.287 12.809 1.00 94.12 201 HIS A C 1
ATOM 1500 O O . HIS A 1 201 ? -7.524 9.357 12.877 1.00 94.12 201 HIS A O 1
ATOM 1506 N N . LEU A 1 202 ? -5.677 8.255 12.227 1.00 94.19 202 LEU A N 1
ATOM 1507 C CA . LEU A 1 202 ? -6.362 7.112 11.606 1.00 94.19 202 LEU A CA 1
ATOM 1508 C C . LEU A 1 202 ? -7.153 6.242 12.599 1.00 94.19 202 LEU A C 1
ATOM 1510 O O . LEU A 1 202 ? -8.010 5.474 12.183 1.00 94.19 202 LEU A O 1
ATOM 1514 N N . PHE A 1 203 ? -6.882 6.349 13.904 1.00 94.38 203 PHE A N 1
ATOM 1515 C CA . PHE A 1 203 ? -7.636 5.649 14.950 1.00 94.38 203 PHE A CA 1
ATOM 1516 C C . PHE A 1 203 ? -8.835 6.448 15.476 1.00 94.38 203 PHE A C 1
ATOM 1518 O O . PHE A 1 203 ? -9.591 5.959 16.322 1.00 94.38 203 PHE A O 1
ATOM 1525 N N . SER A 1 204 ? -9.035 7.675 14.986 1.00 91.69 204 SER A N 1
ATOM 1526 C CA . SER A 1 204 ? -10.155 8.516 15.396 1.00 91.69 204 SER A CA 1
ATOM 1527 C C . SER A 1 204 ? -11.490 7.851 15.049 1.00 91.69 204 SER A C 1
ATOM 1529 O O . SER A 1 204 ? -11.715 7.412 13.928 1.00 91.69 204 SER A O 1
ATOM 1531 N N . GLY A 1 205 ? -12.396 7.753 16.024 1.00 88.94 205 GLY A N 1
ATOM 1532 C CA . GLY A 1 205 ? -13.739 7.197 15.817 1.00 88.94 205 GLY A CA 1
ATOM 1533 C C . GLY A 1 205 ? -13.843 5.666 15.831 1.00 88.94 205 GLY A C 1
ATOM 1534 O O . GLY A 1 205 ? -14.950 5.162 16.020 1.00 88.94 205 GLY A O 1
ATOM 1535 N N . ILE A 1 206 ? -12.732 4.923 15.760 1.00 90.69 206 ILE A N 1
ATOM 1536 C CA . ILE A 1 206 ? -12.740 3.446 15.746 1.00 90.69 206 ILE A CA 1
ATOM 1537 C C . ILE A 1 206 ? -13.410 2.864 16.993 1.00 90.69 206 ILE A C 1
ATOM 1539 O O . ILE A 1 206 ? -14.280 2.005 16.877 1.00 90.69 206 ILE A O 1
ATOM 1543 N N . GLY A 1 207 ? -13.093 3.386 18.183 1.00 89.00 207 GLY A N 1
ATOM 1544 C CA . GLY A 1 207 ? -13.711 2.917 19.430 1.00 89.00 207 GLY A CA 1
ATOM 1545 C C . GLY A 1 207 ? -15.226 3.159 19.493 1.00 89.00 207 GLY A C 1
ATOM 1546 O O . GLY A 1 207 ? -15.960 2.350 20.058 1.00 89.00 207 GLY A O 1
ATOM 1547 N N . LYS A 1 208 ? -15.721 4.238 18.865 1.00 90.56 208 LYS A N 1
ATOM 1548 C CA . LYS A 1 208 ? -17.168 4.495 18.752 1.00 90.56 208 LYS A CA 1
ATOM 1549 C C . LYS A 1 208 ? -17.827 3.492 17.804 1.00 90.56 208 LYS A C 1
ATOM 1551 O O . LYS A 1 208 ? -18.899 2.985 18.120 1.00 90.56 208 LYS A O 1
ATOM 1556 N N . ALA A 1 209 ? -17.180 3.190 16.677 1.00 90.25 209 ALA A N 1
ATOM 1557 C CA . ALA A 1 209 ? -17.651 2.186 15.727 1.00 90.25 209 ALA A CA 1
ATOM 1558 C C . ALA A 1 209 ? -17.674 0.776 16.345 1.00 90.25 209 ALA A C 1
ATOM 1560 O O . ALA A 1 209 ? -18.664 0.066 16.190 1.00 90.25 209 ALA A O 1
ATOM 1561 N N . ASP A 1 210 ? -16.655 0.406 17.128 1.00 90.69 210 ASP A N 1
ATOM 1562 C CA . ASP A 1 210 ? -16.631 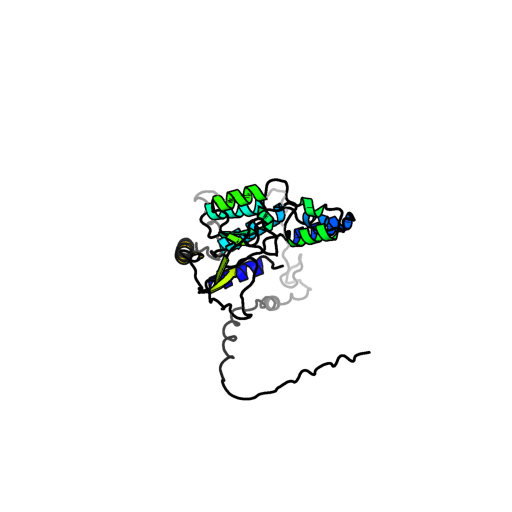-0.862 17.871 1.00 90.69 210 ASP A CA 1
ATOM 1563 C C . ASP A 1 210 ? -17.785 -0.956 18.876 1.00 90.69 210 ASP A C 1
ATOM 1565 O O . ASP A 1 210 ? -18.487 -1.965 18.923 1.00 90.69 210 ASP A O 1
ATOM 1569 N N . ALA A 1 211 ? -18.028 0.098 19.661 1.00 88.94 211 ALA A N 1
ATOM 1570 C CA . ALA A 1 211 ? -19.136 0.130 20.616 1.00 88.94 211 ALA A CA 1
ATOM 1571 C C . ALA A 1 211 ? -20.509 0.042 19.918 1.00 88.94 211 ALA A C 1
ATOM 1573 O O . ALA A 1 211 ? -21.414 -0.653 20.390 1.00 88.94 211 ALA A O 1
ATOM 1574 N N . ALA A 1 212 ? -20.662 0.704 18.768 1.00 89.25 212 ALA A N 1
ATOM 1575 C CA . ALA A 1 212 ? -21.863 0.610 17.942 1.00 89.25 212 ALA A CA 1
ATOM 1576 C C . ALA A 1 212 ? -22.051 -0.809 17.378 1.00 89.25 212 ALA A C 1
ATOM 1578 O O . ALA A 1 212 ? -23.149 -1.358 17.442 1.00 89.25 212 ALA A O 1
ATOM 1579 N N . TYR A 1 213 ? -20.978 -1.445 16.900 1.00 88.38 213 TYR A N 1
ATOM 1580 C CA . TYR A 1 213 ? -21.022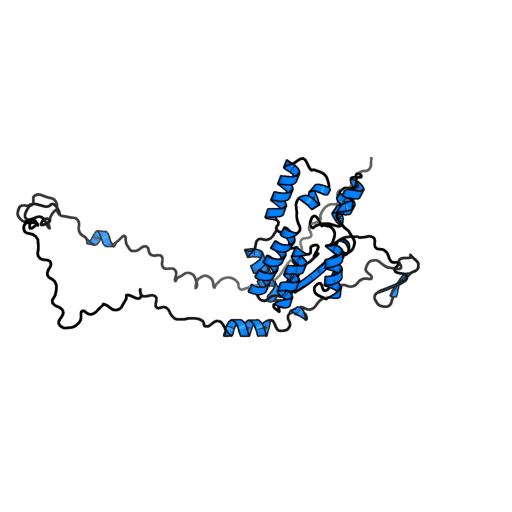 -2.827 16.431 1.00 88.38 213 TYR A CA 1
ATOM 1581 C C . TYR A 1 213 ? -21.409 -3.781 17.564 1.00 88.38 213 TYR A C 1
ATOM 1583 O O . TYR A 1 213 ? -22.376 -4.526 17.423 1.00 88.38 213 TYR A O 1
ATOM 1591 N N . LEU A 1 214 ? -20.741 -3.700 18.719 1.00 86.50 214 LEU A N 1
ATOM 1592 C CA . LEU A 1 214 ? -21.038 -4.536 19.885 1.00 86.50 214 LEU A CA 1
ATOM 1593 C C . LEU A 1 214 ? -22.476 -4.357 20.385 1.00 86.50 214 LEU A C 1
ATOM 1595 O O . LEU A 1 214 ? -23.127 -5.346 20.706 1.00 86.50 214 LEU A O 1
ATOM 1599 N N . SER A 1 215 ? -23.002 -3.129 20.409 1.00 87.00 215 SER A N 1
ATOM 1600 C CA . SER A 1 215 ? -24.406 -2.886 20.779 1.00 87.00 215 SER A CA 1
ATOM 1601 C C . SER A 1 215 ? -25.404 -3.378 19.722 1.00 87.00 215 SER A C 1
ATOM 1603 O O . SER A 1 215 ? -26.531 -3.736 20.064 1.00 87.00 215 SER A O 1
ATOM 1605 N N . SER A 1 216 ? -24.998 -3.460 18.449 1.00 86.81 216 SER A N 1
ATOM 1606 C CA . SER A 1 216 ? -25.804 -4.045 17.370 1.00 86.81 216 SER A CA 1
ATOM 1607 C C . SER A 1 216 ? -25.871 -5.576 17.413 1.00 86.81 216 SER A C 1
ATOM 1609 O O . SER A 1 216 ? -26.816 -6.160 16.871 1.00 86.81 216 SER A O 1
ATOM 1611 N N . LEU A 1 217 ? -24.904 -6.235 18.068 1.00 82.00 217 LEU A N 1
ATOM 1612 C CA . LEU A 1 217 ? -24.898 -7.682 18.274 1.00 82.00 217 LEU A CA 1
ATOM 1613 C C . LEU A 1 217 ? -26.045 -8.051 19.220 1.00 82.00 217 LEU A C 1
ATOM 1615 O O . LEU A 1 217 ? -25.891 -8.118 20.435 1.00 82.00 217 LEU A O 1
ATOM 1619 N N . ARG A 1 218 ? -27.226 -8.307 18.652 1.00 71.50 218 ARG A N 1
ATOM 1620 C CA . ARG A 1 218 ? -28.404 -8.835 19.357 1.00 71.50 218 ARG A CA 1
ATOM 1621 C C . ARG A 1 218 ? -28.155 -10.280 19.839 1.00 71.50 218 ARG A C 1
ATOM 1623 O O . ARG A 1 218 ? -28.764 -11.216 19.322 1.00 71.50 218 ARG A O 1
ATOM 1630 N N . ALA A 1 219 ? -27.230 -10.498 20.774 1.00 62.38 219 ALA A N 1
ATOM 1631 C CA . ALA A 1 219 ? -26.846 -11.827 21.252 1.00 62.38 219 ALA A CA 1
ATOM 1632 C C . ALA A 1 219 ? -27.561 -12.219 22.570 1.00 62.38 219 ALA A C 1
ATOM 1634 O O . ALA A 1 219 ? -27.508 -11.434 23.514 1.00 62.38 219 ALA A O 1
ATOM 1635 N N . PRO A 1 220 ? -28.116 -13.446 22.722 1.00 65.56 220 PRO A N 1
ATOM 1636 C CA . PRO A 1 220 ? -28.619 -14.381 21.713 1.00 65.56 220 PRO A CA 1
ATOM 1637 C C . PRO A 1 220 ? -30.150 -14.587 21.781 1.00 65.56 220 PRO A C 1
ATOM 1639 O O . PRO A 1 220 ? -30.778 -14.519 22.836 1.00 65.56 220 PRO A O 1
ATOM 1642 N N . VAL A 1 221 ? -30.736 -15.003 20.650 1.00 64.88 221 VAL A N 1
ATOM 1643 C CA . VAL A 1 221 ? -31.944 -15.845 20.667 1.00 64.88 221 VAL A CA 1
ATOM 1644 C C . VAL A 1 221 ? -31.550 -17.159 21.342 1.00 64.88 221 VAL A C 1
ATOM 1646 O O . VAL A 1 221 ? -30.850 -17.978 20.741 1.00 64.88 221 VAL A O 1
ATOM 1649 N N . HIS A 1 222 ? -31.963 -17.358 22.595 1.00 57.78 222 HIS A N 1
ATOM 1650 C CA . HIS A 1 222 ? -31.822 -18.643 23.272 1.00 57.78 222 HIS A CA 1
ATOM 1651 C C . HIS A 1 222 ? -32.603 -19.704 22.493 1.00 57.78 222 HIS A C 1
ATOM 1653 O O . HIS A 1 222 ? -33.828 -19.774 22.555 1.00 57.78 222 HIS A O 1
ATOM 1659 N N . ARG A 1 223 ? -31.885 -20.540 21.744 1.00 65.19 223 ARG A N 1
ATOM 1660 C CA . ARG A 1 223 ? -32.436 -21.778 21.199 1.00 65.19 223 ARG A CA 1
ATOM 1661 C C . ARG A 1 223 ? -32.192 -22.857 22.254 1.00 65.19 223 ARG A C 1
ATOM 1663 O O . ARG A 1 223 ? -31.026 -23.164 22.508 1.00 65.19 223 ARG A O 1
ATOM 1670 N N . PRO A 1 224 ? -33.232 -23.369 22.933 1.00 58.09 224 PRO A N 1
ATOM 1671 C CA . PRO A 1 224 ? -33.048 -24.425 23.919 1.00 58.09 224 PRO A CA 1
ATOM 1672 C C . PRO A 1 224 ? -32.387 -25.641 23.256 1.00 58.09 224 PRO A C 1
ATOM 1674 O O . PRO A 1 224 ? -32.668 -25.966 22.105 1.00 58.09 224 PRO A O 1
ATOM 1677 N N . SER A 1 225 ? -31.486 -26.302 23.984 1.00 60.22 225 SER A N 1
ATOM 1678 C CA . SER A 1 225 ? -30.719 -27.469 23.520 1.00 60.22 225 SER A CA 1
ATOM 1679 C C . SER A 1 225 ? -31.566 -28.736 23.357 1.00 60.22 225 SER A C 1
ATOM 1681 O O . SER A 1 225 ? -31.081 -29.749 22.854 1.00 60.22 225 SER A O 1
ATOM 1683 N N . SER A 1 226 ? -32.829 -28.698 23.776 1.00 60.59 226 SER A N 1
ATOM 1684 C CA . SER A 1 226 ? -33.788 -29.761 23.530 1.00 60.59 226 SER A CA 1
ATOM 1685 C C . SER A 1 226 ? -34.347 -29.624 22.119 1.00 60.59 226 SER A C 1
ATOM 1687 O O . SER A 1 226 ? -34.989 -28.623 21.806 1.00 60.59 226 SER A O 1
ATOM 1689 N N . GLU A 1 227 ? -34.119 -30.652 21.304 1.00 64.50 227 GLU A N 1
ATOM 1690 C CA . GLU A 1 227 ? -34.858 -30.983 20.084 1.00 64.50 227 GLU A CA 1
ATOM 1691 C C . GLU A 1 227 ? -36.282 -30.391 20.129 1.00 64.50 227 GLU A C 1
ATOM 1693 O O . GLU A 1 227 ? -37.140 -30.875 20.874 1.00 64.50 227 GLU A O 1
ATOM 1698 N N . VAL A 1 228 ? -36.527 -29.292 19.403 1.00 63.81 228 VAL A N 1
ATOM 1699 C CA . VAL A 1 228 ? -37.865 -28.696 19.300 1.00 63.81 228 VAL A CA 1
ATOM 1700 C C . VAL A 1 228 ? -38.703 -29.676 18.495 1.00 63.81 228 VAL A C 1
ATOM 1702 O O . VAL A 1 228 ? -38.722 -29.649 17.266 1.00 63.81 228 VAL A O 1
ATOM 1705 N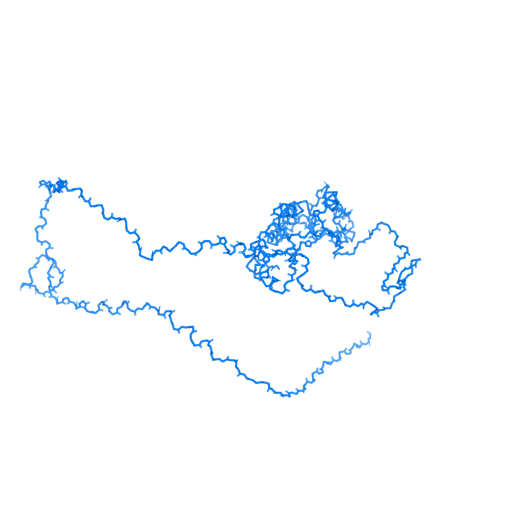 N . ARG A 1 229 ? -39.351 -30.609 19.191 1.00 60.66 229 ARG A N 1
ATOM 1706 C CA . ARG A 1 229 ? -40.324 -31.494 18.564 1.00 60.66 229 ARG A CA 1
ATOM 1707 C C . ARG A 1 229 ? -41.542 -30.649 18.216 1.00 60.66 229 ARG A C 1
ATOM 1709 O O . ARG A 1 229 ? -41.984 -29.871 19.067 1.00 60.66 229 ARG A O 1
ATOM 1716 N N . PRO A 1 230 ? -42.094 -30.780 16.999 1.00 70.62 230 PRO A N 1
ATOM 1717 C CA . PRO A 1 230 ? -43.368 -30.153 16.697 1.00 70.62 230 PRO A CA 1
ATOM 1718 C C . PRO A 1 230 ? -44.381 -30.587 17.765 1.00 70.62 230 PRO A C 1
ATOM 1720 O O . PRO A 1 230 ? -44.329 -31.744 18.207 1.00 70.62 230 PRO A O 1
ATOM 1723 N N . PRO A 1 231 ? -45.271 -29.683 18.216 1.00 69.88 231 PRO A N 1
ATOM 1724 C CA . PRO A 1 231 ? -46.293 -30.044 19.182 1.00 69.88 231 PRO A CA 1
ATOM 1725 C C . PRO A 1 231 ? -47.021 -31.285 18.658 1.00 69.88 231 PRO A C 1
ATOM 1727 O O . PRO A 1 231 ? -47.337 -31.337 17.462 1.00 69.88 231 PRO A O 1
ATOM 1730 N N . PRO A 1 232 ? -47.235 -32.314 19.499 1.00 65.75 232 PRO A N 1
ATOM 1731 C CA . PRO A 1 232 ? -47.943 -33.502 19.064 1.00 65.75 232 PRO A CA 1
ATOM 1732 C C . PRO A 1 232 ? -49.270 -33.039 18.481 1.00 65.75 232 PRO A C 1
ATOM 1734 O O . PRO A 1 232 ? -50.042 -32.366 19.164 1.00 65.75 232 PRO A O 1
ATOM 1737 N N . LEU A 1 233 ? -49.500 -33.348 17.203 1.00 71.25 233 LEU A N 1
ATOM 1738 C CA . LEU A 1 233 ? -50.769 -33.059 16.554 1.00 71.25 233 LEU A CA 1
ATOM 1739 C C . LEU A 1 233 ? -51.840 -33.832 17.319 1.00 71.25 233 LEU A C 1
ATOM 1741 O O . LEU A 1 233 ? -52.035 -35.034 17.111 1.00 71.25 233 LEU A O 1
ATOM 1745 N N . LEU A 1 234 ? -52.492 -33.150 18.260 1.00 68.12 234 LEU A N 1
ATOM 1746 C CA . LEU A 1 234 ? -53.612 -33.701 18.990 1.00 68.12 234 LEU A CA 1
ATOM 1747 C C . LEU A 1 234 ? -54.698 -33.966 17.960 1.00 68.12 234 LEU A C 1
ATOM 1749 O O . LEU A 1 234 ? -55.118 -33.088 17.206 1.00 68.12 234 LEU A O 1
ATOM 1753 N N . ARG A 1 235 ? -55.110 -35.230 17.884 1.00 69.06 235 ARG A N 1
ATOM 1754 C CA . ARG A 1 235 ? -56.214 -35.634 17.025 1.00 69.06 235 ARG A CA 1
ATOM 1755 C C . ARG A 1 235 ? -57.446 -34.828 17.469 1.00 69.06 235 ARG A C 1
ATOM 1757 O O . ARG A 1 235 ? -57.743 -34.862 18.663 1.00 69.06 235 ARG A O 1
ATOM 1764 N N . PRO A 1 236 ? -58.167 -34.154 16.558 1.00 71.31 236 PRO A N 1
ATOM 1765 C CA . PRO A 1 236 ? -59.415 -33.486 16.904 1.00 71.31 236 PRO A CA 1
ATOM 1766 C C . PRO A 1 236 ? -60.352 -34.460 17.621 1.00 71.31 236 PRO A C 1
ATOM 1768 O O . PRO A 1 236 ? -60.471 -35.628 17.214 1.00 71.31 236 PRO A O 1
ATOM 1771 N N . THR A 1 237 ? -60.985 -33.995 18.695 1.00 73.06 237 THR A N 1
ATOM 1772 C CA . THR A 1 237 ? -61.987 -34.761 19.437 1.00 73.06 237 THR A CA 1
ATOM 1773 C C . THR A 1 237 ? -63.088 -35.204 18.469 1.00 73.06 237 THR A C 1
ATOM 1775 O O . THR A 1 237 ? -63.598 -34.416 17.680 1.00 73.06 237 THR A O 1
ATOM 1778 N N . GLY A 1 238 ? -63.390 -36.505 18.451 1.00 70.44 238 GLY A N 1
ATOM 1779 C CA . GLY A 1 238 ? -64.407 -37.085 17.565 1.00 70.44 238 GLY A CA 1
ATOM 1780 C C . GLY A 1 238 ? -63.906 -37.708 16.255 1.00 70.44 238 GLY A C 1
ATOM 1781 O O . GLY A 1 238 ? -64.699 -38.361 15.587 1.00 70.44 238 GLY A O 1
ATOM 1782 N N . ARG A 1 239 ? -62.614 -37.617 15.879 1.00 72.44 239 ARG A N 1
ATOM 1783 C CA . ARG A 1 239 ? -62.105 -38.345 14.692 1.00 72.44 239 ARG A CA 1
ATOM 1784 C C . ARG A 1 239 ? -61.904 -39.838 15.012 1.00 72.44 239 ARG A C 1
ATOM 1786 O O . ARG A 1 239 ? -60.931 -40.150 15.710 1.00 72.44 239 ARG A O 1
ATOM 1793 N N . PRO A 1 240 ? -62.689 -40.780 14.445 1.00 69.50 240 PRO A N 1
ATOM 1794 C CA . PRO A 1 240 ? -62.564 -42.207 14.750 1.00 69.50 240 PRO A CA 1
ATOM 1795 C C . PRO A 1 240 ? -61.147 -42.713 14.467 1.00 69.50 240 PRO A C 1
ATOM 1797 O O . PRO A 1 240 ? -60.521 -42.315 13.473 1.00 69.50 240 PRO A O 1
ATOM 1800 N N . ARG A 1 241 ? -60.597 -43.569 15.338 1.00 66.69 241 ARG A N 1
ATOM 1801 C CA . ARG A 1 241 ? -59.337 -44.273 15.054 1.00 66.69 241 ARG A CA 1
ATOM 1802 C C . ARG A 1 241 ? -59.575 -45.191 13.855 1.00 66.69 241 ARG A C 1
ATOM 1804 O O . ARG A 1 241 ? -60.380 -46.107 13.945 1.00 66.69 241 ARG A O 1
ATOM 1811 N N . LYS A 1 242 ? -58.870 -44.959 12.740 1.00 61.03 242 LYS A N 1
ATOM 1812 C CA . LYS A 1 242 ? -58.807 -45.939 11.650 1.00 61.03 242 LYS A CA 1
ATOM 1813 C C . LYS A 1 242 ? -58.068 -47.160 12.194 1.00 61.03 242 LYS A C 1
ATOM 1815 O O . LYS A 1 242 ? -56.848 -47.119 12.335 1.00 61.03 242 LYS A O 1
ATOM 1820 N N . SER A 1 243 ? -58.797 -48.211 12.550 1.00 57.41 243 SER A N 1
ATOM 1821 C CA . SER A 1 243 ? -58.213 -49.541 12.659 1.00 57.41 243 SER A CA 1
ATOM 1822 C C . SER A 1 243 ? -57.884 -49.986 11.241 1.00 57.41 243 SER A C 1
ATOM 1824 O O . SER A 1 243 ? -58.774 -50.029 10.390 1.00 57.41 243 SER A O 1
ATOM 1826 N N . ARG A 1 244 ? -56.614 -50.284 10.966 1.00 69.69 244 ARG A N 1
ATOM 1827 C CA . ARG A 1 244 ? -56.245 -51.016 9.753 1.00 69.69 244 ARG A CA 1
ATOM 1828 C C . ARG A 1 244 ? -57.068 -52.309 9.748 1.00 69.69 244 ARG A C 1
ATOM 1830 O O . ARG A 1 244 ? -56.943 -53.091 10.689 1.00 69.69 244 ARG A O 1
ATOM 1837 N N . ARG A 1 245 ? -57.935 -52.501 8.748 1.00 59.28 245 ARG A N 1
ATOM 1838 C CA . ARG A 1 245 ? -58.467 -53.836 8.458 1.00 59.28 245 ARG A CA 1
ATOM 1839 C C . ARG A 1 245 ? -57.295 -54.645 7.923 1.00 59.28 245 ARG A C 1
ATOM 1841 O O . ARG A 1 245 ? -56.559 -54.141 7.080 1.00 59.28 245 ARG A O 1
ATOM 1848 N N . LYS A 1 246 ? -57.068 -55.813 8.509 1.00 58.44 246 LYS A N 1
ATOM 1849 C CA . LYS A 1 246 ? -56.148 -56.788 7.935 1.00 58.44 246 LYS A CA 1
ATOM 1850 C C . LYS A 1 246 ? -56.853 -57.423 6.744 1.00 58.44 246 LYS A C 1
ATOM 1852 O O . LYS A 1 246 ? -58.045 -57.709 6.860 1.00 58.44 246 LYS A O 1
ATOM 1857 N N . ASP A 1 247 ? -56.144 -57.583 5.639 1.00 63.44 247 ASP A N 1
ATOM 1858 C CA . ASP A 1 247 ? -56.652 -58.319 4.481 1.00 63.44 247 ASP A CA 1
ATOM 1859 C C . ASP A 1 247 ? -56.678 -59.822 4.811 1.00 63.44 247 ASP A C 1
ATOM 1861 O O . ASP A 1 247 ? -55.929 -60.269 5.684 1.00 63.44 247 ASP A O 1
ATOM 1865 N N . GLU A 1 248 ? -57.553 -60.602 4.167 1.00 61.25 248 GLU A N 1
ATOM 1866 C CA . GLU A 1 248 ? -57.746 -62.032 4.489 1.00 61.25 248 GLU A CA 1
ATOM 1867 C C . GLU A 1 248 ? -56.473 -62.876 4.276 1.00 61.25 248 GLU A C 1
ATOM 1869 O O . GLU A 1 248 ? -56.283 -63.881 4.960 1.00 61.25 248 GLU A O 1
ATOM 1874 N N . ASP A 1 249 ? -55.549 -62.396 3.436 1.00 60.00 249 ASP A N 1
ATOM 1875 C CA . ASP A 1 249 ? -54.250 -63.023 3.164 1.00 60.00 249 ASP A CA 1
ATOM 1876 C C . ASP A 1 249 ? -53.133 -62.609 4.145 1.00 60.00 249 ASP A C 1
ATOM 1878 O O . ASP A 1 249 ? -52.005 -63.107 4.067 1.00 60.00 249 ASP A O 1
ATOM 1882 N N . GLU A 1 250 ? -53.399 -61.708 5.102 1.00 54.34 250 GLU A N 1
ATOM 1883 C CA . GLU A 1 250 ? -52.430 -61.403 6.157 1.00 54.34 250 GLU A CA 1
ATOM 1884 C C . GLU A 1 250 ? -52.378 -62.541 7.182 1.00 54.34 250 GLU A C 1
ATOM 1886 O O . GLU A 1 250 ? -53.055 -62.507 8.215 1.00 54.34 250 GLU A O 1
ATOM 1891 N N . LEU A 1 251 ? -51.510 -63.525 6.918 1.00 58.34 251 LEU A N 1
ATOM 1892 C CA . LEU A 1 251 ? -51.136 -64.588 7.851 1.00 58.34 251 LEU A CA 1
ATOM 1893 C C . LEU A 1 251 ? -50.961 -64.015 9.265 1.00 58.34 251 LEU A C 1
ATOM 1895 O O . LEU A 1 251 ? -50.040 -63.246 9.564 1.00 58.34 251 LEU A O 1
ATOM 1899 N N . THR A 1 252 ? -51.854 -64.398 10.177 1.00 54.91 252 THR A N 1
ATOM 1900 C CA . THR A 1 252 ? -51.632 -64.168 11.599 1.00 54.91 252 THR A CA 1
ATOM 1901 C C . THR A 1 252 ? -50.370 -64.932 11.965 1.00 54.91 252 THR A C 1
ATOM 1903 O O . THR A 1 252 ? -50.390 -66.158 11.920 1.00 54.91 252 THR A O 1
ATOM 1906 N N . ASN A 1 253 ? -49.280 -64.233 12.304 1.00 53.03 253 ASN A N 1
ATOM 1907 C CA . ASN A 1 253 ? -48.060 -64.829 12.858 1.00 53.03 253 ASN A CA 1
ATOM 1908 C C . ASN A 1 253 ? -48.391 -65.563 14.169 1.00 53.03 253 ASN A C 1
ATOM 1910 O O . ASN A 1 253 ? -48.172 -65.063 15.276 1.00 53.03 253 ASN A O 1
ATOM 1914 N N . ALA A 1 254 ? -48.960 -66.754 14.044 1.00 52.69 254 ALA A N 1
ATOM 1915 C CA . ALA A 1 254 ? -49.109 -67.704 15.109 1.00 52.69 254 ALA A CA 1
ATOM 1916 C C . ALA A 1 254 ? -47.709 -68.257 15.381 1.00 52.69 254 ALA A C 1
ATOM 1918 O O . ALA A 1 254 ? -47.087 -68.896 14.542 1.00 52.69 254 ALA A O 1
ATOM 1919 N N . THR A 1 255 ? -47.221 -67.998 16.592 1.00 53.72 255 THR A N 1
ATOM 1920 C CA . THR A 1 255 ? -46.129 -68.730 17.256 1.00 53.72 255 THR A CA 1
ATOM 1921 C C . THR A 1 255 ? -44.663 -68.424 16.918 1.00 53.72 255 THR A C 1
ATOM 1923 O O . THR A 1 255 ? -43.793 -69.197 17.299 1.00 53.72 255 THR A O 1
ATOM 1926 N N . THR A 1 256 ? -44.302 -67.221 16.463 1.00 53.72 256 THR A N 1
ATOM 1927 C CA . THR A 1 256 ? -42.901 -66.744 16.597 1.00 53.72 256 THR A CA 1
ATOM 1928 C C . THR A 1 256 ? -42.612 -66.166 17.993 1.00 53.72 256 THR A C 1
ATOM 1930 O O . THR A 1 256 ? -41.976 -65.123 18.153 1.00 53.72 256 THR A O 1
ATOM 1933 N N . ARG A 1 257 ? -43.069 -66.831 19.068 1.00 63.50 257 ARG A N 1
ATOM 1934 C CA . ARG A 1 257 ? -42.655 -66.439 20.427 1.00 63.50 257 ARG A CA 1
ATOM 1935 C C . ARG A 1 257 ? -41.232 -66.924 20.674 1.00 63.50 257 ARG A C 1
ATOM 1937 O O . ARG A 1 257 ? -40.965 -68.119 20.722 1.00 63.50 257 ARG A O 1
ATOM 1944 N N . ARG A 1 258 ? -40.326 -65.968 20.865 1.00 69.12 258 ARG A N 1
ATOM 1945 C CA . ARG A 1 258 ? -38.937 -66.213 21.248 1.00 69.12 258 ARG A CA 1
ATOM 1946 C C . ARG A 1 258 ? -38.880 -66.838 22.644 1.00 69.12 258 ARG A C 1
ATOM 1948 O O . ARG A 1 258 ? -39.457 -66.291 23.587 1.00 69.12 258 ARG A O 1
ATOM 1955 N N . CYS A 1 259 ? -38.179 -67.955 22.805 1.00 72.75 259 CYS A N 1
ATOM 1956 C CA . CYS A 1 259 ? -38.027 -68.599 24.104 1.00 72.75 259 CYS A CA 1
ATOM 1957 C C . CYS A 1 259 ? -37.248 -67.696 25.071 1.00 72.75 259 CYS A C 1
ATOM 1959 O O . CYS A 1 259 ? -36.110 -67.315 24.809 1.00 72.75 259 CYS A O 1
ATOM 1961 N N . ALA A 1 260 ? -37.828 -67.398 26.235 1.00 73.56 260 ALA A N 1
ATOM 1962 C CA . ALA A 1 260 ? -37.198 -66.543 27.244 1.00 73.56 260 ALA A CA 1
ATOM 1963 C C . ALA A 1 260 ? -35.965 -67.169 27.934 1.00 73.56 260 ALA A C 1
ATOM 1965 O O . ALA A 1 260 ? -35.304 -66.482 28.704 1.00 73.56 260 ALA A O 1
ATOM 1966 N N . LYS A 1 261 ? -35.673 -68.462 27.710 1.00 76.56 261 LYS A N 1
ATOM 1967 C CA . LYS A 1 261 ? -34.500 -69.153 28.278 1.00 76.56 261 LYS A CA 1
ATOM 1968 C C . LYS A 1 261 ? -33.287 -69.072 27.350 1.00 76.56 261 LYS A C 1
ATOM 1970 O O . LYS A 1 261 ? -32.244 -68.612 27.791 1.00 76.56 261 LYS A O 1
ATOM 1975 N N . CYS A 1 262 ? -33.437 -69.475 26.087 1.00 77.88 262 CYS A N 1
ATOM 1976 C CA . CYS A 1 262 ? -32.327 -69.572 25.128 1.00 77.88 262 CYS A CA 1
ATOM 1977 C C . CYS A 1 262 ? -32.431 -68.617 23.929 1.00 77.88 262 CYS A C 1
ATOM 1979 O O . CYS A 1 262 ? -31.578 -68.653 23.052 1.00 77.88 262 CYS A O 1
ATOM 1981 N N . GLY A 1 263 ? -33.493 -67.814 23.821 1.00 74.00 263 GLY A N 1
ATOM 1982 C CA . GLY A 1 263 ? -33.689 -66.848 22.736 1.00 74.00 263 GLY A CA 1
ATOM 1983 C C . GLY A 1 263 ? -33.983 -67.426 21.341 1.00 74.00 263 GLY A C 1
ATOM 1984 O O . GLY A 1 263 ? -34.148 -66.640 20.410 1.00 74.00 263 GLY A O 1
ATOM 1985 N N . GLN A 1 264 ? -34.078 -68.749 21.180 1.00 75.81 264 GLN A N 1
ATOM 1986 C CA . GLN A 1 264 ? -34.485 -69.405 19.925 1.00 75.81 264 GLN A CA 1
ATOM 1987 C C . GLN A 1 264 ? -36.021 -69.448 19.794 1.00 75.81 264 GLN A C 1
ATOM 1989 O O . GLN A 1 264 ? -36.735 -69.371 20.800 1.00 75.81 264 GLN A O 1
ATOM 1994 N N . TYR A 1 265 ? -36.537 -69.529 18.568 1.00 75.06 265 TYR A N 1
ATOM 1995 C CA . TYR A 1 265 ? -37.979 -69.543 18.277 1.00 75.06 265 TYR A CA 1
ATOM 1996 C C . TYR A 1 265 ? -38.557 -70.977 18.309 1.00 75.06 265 TYR A C 1
ATOM 1998 O O . TYR A 1 265 ? -37.822 -71.939 18.528 1.00 75.06 265 TYR A O 1
ATOM 2006 N N . GLU A 1 266 ? -39.882 -71.105 18.181 1.00 70.06 266 GLU A N 1
ATOM 2007 C CA . GLU A 1 266 ? -40.611 -72.374 17.948 1.00 70.06 266 GLU A CA 1
ATOM 2008 C C . GLU A 1 266 ? -40.604 -73.431 19.070 1.00 70.06 266 GLU A C 1
ATOM 2010 O O . GLU A 1 266 ? -40.929 -74.593 18.852 1.00 70.06 266 GLU A O 1
ATOM 2015 N N . HIS A 1 267 ? -40.309 -73.048 20.315 1.00 73.62 267 HIS A N 1
ATOM 2016 C CA . HIS A 1 267 ? -40.464 -73.952 21.460 1.00 73.62 267 HIS A CA 1
ATOM 2017 C C . HIS A 1 267 ? -40.804 -73.207 22.757 1.00 73.62 267 HIS A C 1
ATOM 2019 O O . HIS A 1 267 ? -40.521 -72.018 22.930 1.00 73.62 267 HIS A O 1
ATOM 2025 N N . PHE A 1 268 ? -41.407 -73.921 23.710 1.00 71.88 268 PHE A N 1
ATOM 2026 C CA . PHE A 1 268 ? -41.775 -73.361 25.008 1.00 71.88 268 PHE A CA 1
ATOM 2027 C C . PHE A 1 268 ? -40.607 -73.405 26.000 1.00 71.88 268 PHE A C 1
ATOM 2029 O O . PHE A 1 268 ? -39.811 -74.341 26.026 1.00 71.88 268 PHE A O 1
ATOM 2036 N N . LYS A 1 269 ? -40.555 -72.424 26.913 1.00 74.00 269 LYS A N 1
ATOM 2037 C CA . LYS A 1 269 ? -39.540 -72.345 27.983 1.00 74.00 269 LYS A CA 1
ATOM 2038 C C . LYS A 1 269 ? -39.422 -73.648 28.791 1.00 74.00 269 LYS A C 1
ATOM 2040 O O . LYS A 1 269 ? -38.320 -74.011 29.190 1.00 74.00 269 LYS A O 1
ATOM 2045 N N . LYS A 1 270 ? -40.546 -74.342 29.017 1.00 75.88 270 LYS A N 1
ATOM 2046 C CA . LYS A 1 270 ? -40.623 -75.582 29.809 1.00 75.88 270 LYS A CA 1
ATOM 2047 C C . LYS A 1 270 ? -39.940 -76.781 29.134 1.00 75.88 270 LYS A C 1
ATOM 2049 O O . LYS A 1 270 ? -39.401 -77.621 29.837 1.00 75.88 270 LYS A O 1
ATOM 2054 N N . THR A 1 271 ? -39.917 -76.837 27.802 1.00 75.69 271 THR A N 1
ATOM 2055 C CA . THR A 1 271 ? -39.309 -77.930 27.016 1.00 75.69 271 THR A CA 1
ATOM 2056 C C . THR A 1 271 ? -37.943 -77.551 26.426 1.00 75.69 271 THR A C 1
ATOM 2058 O O . THR A 1 271 ? -37.352 -78.301 25.653 1.00 75.69 271 THR A O 1
ATOM 2061 N N . CYS A 1 272 ? -37.412 -76.384 26.800 1.00 75.69 272 CYS A N 1
ATOM 2062 C CA . CYS A 1 272 ? -36.177 -75.831 26.258 1.00 75.69 272 CYS A CA 1
ATOM 2063 C C . CYS A 1 272 ? -34.920 -76.538 26.807 1.00 75.69 272 CYS A C 1
ATOM 2065 O O . CYS A 1 272 ? -34.552 -76.359 27.978 1.00 75.69 272 CYS A O 1
ATOM 2067 N N . LYS A 1 273 ? -34.221 -77.264 25.922 1.00 77.81 273 LYS A N 1
ATOM 2068 C CA . LYS A 1 273 ? -32.902 -77.884 26.168 1.00 77.81 273 LYS A CA 1
ATOM 2069 C C . LYS A 1 273 ? -31.710 -76.935 25.937 1.00 77.81 273 LYS A C 1
ATOM 2071 O O . LYS A 1 273 ? -30.575 -77.326 26.171 1.00 77.81 273 LYS A O 1
ATOM 2076 N N . GLY A 1 274 ? -31.954 -75.703 25.479 1.00 73.38 274 GLY A N 1
ATOM 2077 C CA . GLY A 1 274 ? -30.904 -74.721 25.188 1.00 73.38 274 GLY A CA 1
ATOM 2078 C C . GLY A 1 274 ? -30.300 -74.062 26.442 1.00 73.38 274 GLY A C 1
ATOM 2079 O O . GLY A 1 274 ? -30.960 -74.023 27.491 1.00 73.38 274 GLY A O 1
ATOM 2080 N N . PRO A 1 275 ? -29.071 -73.520 26.341 1.00 73.81 275 PRO A N 1
ATOM 2081 C CA . PRO A 1 275 ? -28.398 -72.830 27.442 1.00 73.81 275 PRO A CA 1
ATOM 2082 C C . PRO A 1 275 ? -29.141 -71.548 27.852 1.00 73.81 275 PRO A C 1
ATOM 2084 O O . PRO A 1 275 ? -29.900 -70.971 27.068 1.00 73.81 275 PRO A O 1
ATOM 2087 N N . LEU A 1 276 ? -28.941 -71.111 29.100 1.00 74.56 276 LEU A N 1
ATOM 2088 C CA . LEU A 1 276 ? -29.481 -69.846 29.604 1.00 74.56 276 LEU A CA 1
ATOM 2089 C C . LEU A 1 276 ? -28.795 -68.664 28.907 1.00 74.56 276 LEU A C 1
ATOM 2091 O O . LEU A 1 276 ? -27.571 -68.617 28.813 1.00 74.56 276 LEU A O 1
ATOM 2095 N N . MET A 1 277 ? -29.591 -67.705 28.436 1.00 67.12 277 MET A N 1
ATOM 2096 C CA . MET A 1 277 ? -29.098 -66.430 27.915 1.00 67.12 277 MET A CA 1
ATOM 2097 C C . MET A 1 277 ? -28.283 -65.687 28.995 1.00 67.12 277 MET A C 1
ATOM 2099 O O . MET A 1 277 ? -28.747 -65.613 30.136 1.00 67.12 277 MET A O 1
ATOM 2103 N N . PRO A 1 278 ? -27.104 -65.125 28.663 1.00 61.00 278 PRO A N 1
ATOM 2104 C CA . PRO A 1 278 ? -26.294 -64.366 29.613 1.00 61.00 278 PRO A CA 1
ATOM 2105 C C . PRO A 1 278 ? -27.015 -63.089 30.076 1.00 61.00 278 PRO A C 1
ATOM 2107 O O . PRO A 1 278 ? -27.775 -62.477 29.320 1.00 61.00 278 PRO A O 1
ATOM 2110 N N . ASP A 1 279 ? -26.789 -62.703 31.335 1.00 53.66 279 ASP A N 1
ATOM 2111 C CA . ASP A 1 279 ? -27.526 -61.634 32.014 1.00 53.66 279 ASP A CA 1
ATOM 2112 C C . ASP A 1 279 ? -27.297 -60.249 31.371 1.00 53.66 279 ASP A C 1
ATOM 2114 O O . ASP A 1 279 ? -26.175 -59.842 31.054 1.00 53.66 279 ASP A O 1
ATOM 2118 N N . LYS A 1 280 ? -28.387 -59.493 31.188 1.00 54.59 280 LYS A N 1
ATOM 2119 C CA . LYS A 1 280 ? -28.407 -58.184 30.504 1.00 54.59 280 LYS A CA 1
ATOM 2120 C C . LYS A 1 280 ? -27.663 -57.086 31.272 1.00 54.59 280 LYS A C 1
ATOM 2122 O O . LYS A 1 280 ? -27.428 -56.011 30.721 1.00 54.59 280 LYS A O 1
ATOM 2127 N N . THR A 1 281 ? -27.273 -57.351 32.513 1.00 46.34 281 THR A N 1
ATOM 2128 C CA . THR A 1 281 ? -26.473 -56.469 33.374 1.00 46.34 281 THR A CA 1
ATOM 2129 C C . THR A 1 281 ? -25.034 -56.279 32.876 1.00 46.34 281 THR A C 1
ATOM 2131 O O . THR A 1 281 ? -24.425 -55.246 33.153 1.00 46.34 281 THR A O 1
ATOM 2134 N N . ILE A 1 282 ? -24.497 -57.196 32.062 1.00 46.97 282 ILE A N 1
ATOM 2135 C CA . ILE A 1 282 ? -23.118 -57.098 31.546 1.00 46.97 282 ILE A CA 1
ATOM 2136 C C . ILE A 1 282 ? -23.011 -56.114 30.360 1.00 46.97 282 ILE A C 1
ATOM 2138 O O . ILE A 1 282 ? -21.973 -55.480 30.175 1.00 46.97 282 ILE A O 1
ATOM 2142 N N . LEU A 1 283 ? -24.097 -55.869 29.611 1.00 43.81 283 LEU A N 1
ATOM 2143 C CA . LEU A 1 283 ? -24.093 -54.953 28.455 1.00 43.81 283 LEU A CA 1
ATOM 2144 C C . LEU A 1 283 ? -24.141 -53.453 28.809 1.00 43.81 283 LEU A C 1
ATOM 2146 O O . LEU A 1 283 ? -23.943 -52.618 27.926 1.00 43.81 283 LEU A O 1
ATOM 2150 N N . GLN A 1 284 ? -24.393 -53.080 30.068 1.00 42.16 284 GLN A N 1
ATOM 2151 C CA . GLN A 1 284 ? -24.419 -51.668 30.484 1.00 42.16 284 GLN A CA 1
ATOM 2152 C C . GLN A 1 284 ? -23.041 -51.109 30.874 1.00 42.16 284 GLN A C 1
ATOM 2154 O O . GLN A 1 284 ? -22.865 -49.891 30.857 1.00 42.16 284 GLN A O 1
ATOM 2159 N N . LYS A 1 285 ? -22.039 -51.960 31.146 1.00 38.66 285 LYS A N 1
ATOM 2160 C CA . LYS A 1 285 ? -20.691 -51.505 31.540 1.00 38.66 285 LYS A CA 1
ATOM 2161 C C . LYS A 1 285 ? -19.884 -50.861 30.399 1.00 38.66 285 LYS A C 1
ATOM 2163 O O . LYS A 1 285 ? -18.988 -50.078 30.678 1.00 38.66 285 LYS A O 1
ATOM 2168 N N . ASN A 1 286 ? -20.264 -51.067 29.134 1.00 39.38 286 ASN A N 1
ATOM 2169 C CA . ASN A 1 286 ? -19.555 -50.507 27.970 1.00 39.38 286 ASN A CA 1
ATOM 2170 C C . ASN A 1 286 ? -20.114 -49.158 27.460 1.00 39.38 286 ASN A C 1
ATOM 2172 O O . ASN A 1 286 ? -19.803 -48.751 26.345 1.00 39.38 286 ASN A O 1
ATOM 2176 N N . LYS A 1 287 ? -20.949 -48.451 28.242 1.00 40.53 287 LYS A N 1
ATOM 2177 C CA . LYS A 1 287 ? -21.483 -47.115 27.881 1.00 40.53 287 LYS A CA 1
ATOM 2178 C C . LYS A 1 287 ? -20.936 -45.943 28.711 1.00 40.53 287 LYS A C 1
ATOM 2180 O O . LYS A 1 287 ? -21.318 -44.805 28.447 1.00 40.53 287 LYS A O 1
ATOM 2185 N N . LEU A 1 288 ? -20.021 -46.183 29.653 1.00 40.09 288 LEU A N 1
ATOM 2186 C CA . LEU A 1 288 ? -19.322 -45.136 30.413 1.00 40.09 288 LEU A CA 1
ATOM 2187 C C . LEU A 1 288 ? -17.891 -44.917 29.894 1.00 40.09 288 LEU A C 1
ATOM 2189 O O . LEU A 1 288 ? -16.919 -45.234 30.560 1.00 40.09 288 LEU A O 1
ATOM 2193 N N . THR A 1 289 ? -17.765 -44.321 28.711 1.00 38.34 289 THR A N 1
ATOM 2194 C CA . THR A 1 289 ? -16.577 -43.535 28.329 1.00 38.34 289 THR A CA 1
ATOM 2195 C C . THR A 1 289 ? -17.052 -42.319 27.543 1.00 38.34 289 THR A C 1
ATOM 2197 O O . THR A 1 289 ? -16.949 -42.247 26.320 1.00 38.34 289 THR A O 1
ATOM 2200 N N . ARG A 1 290 ? -17.655 -41.363 28.251 1.00 34.84 290 ARG A N 1
ATOM 2201 C CA . ARG A 1 290 ? -17.842 -39.997 27.762 1.00 34.84 290 ARG A CA 1
ATOM 2202 C C . ARG A 1 290 ? -16.981 -39.125 28.661 1.00 34.84 290 ARG A C 1
ATOM 2204 O O . ARG A 1 290 ? -17.311 -38.925 29.822 1.00 34.84 290 ARG A O 1
ATOM 2211 N N . VAL A 1 291 ? -15.822 -38.753 28.128 1.00 37.88 291 VAL A N 1
ATOM 2212 C CA . VAL A 1 291 ? -14.796 -37.961 28.802 1.00 37.88 291 VAL A CA 1
ATOM 2213 C C . VAL A 1 291 ? -15.410 -36.654 29.293 1.00 37.88 291 VAL A C 1
ATOM 2215 O O . VAL A 1 291 ? -16.051 -35.916 28.546 1.00 37.88 291 VAL A O 1
ATOM 2218 N N . ASP A 1 292 ? -15.222 -36.437 30.584 1.00 34.97 292 ASP A N 1
ATOM 2219 C CA . ASP A 1 292 ? -15.714 -35.343 31.398 1.00 34.97 292 ASP A CA 1
ATOM 2220 C C . ASP A 1 292 ? -14.805 -34.116 31.186 1.00 34.97 292 ASP A C 1
ATOM 2222 O O . ASP A 1 292 ? -13.785 -33.948 31.850 1.00 34.97 292 ASP A O 1
ATOM 2226 N N . THR A 1 293 ? -15.107 -33.259 30.205 1.00 39.22 293 THR A N 1
ATOM 2227 C CA . THR A 1 293 ? -14.300 -32.056 29.896 1.00 39.22 293 THR A CA 1
ATOM 2228 C C . THR A 1 293 ? -14.623 -30.865 30.806 1.00 39.22 293 THR A C 1
ATOM 2230 O O . THR A 1 293 ? -14.672 -29.722 30.354 1.00 39.22 293 THR A O 1
ATOM 2233 N N . ARG A 1 294 ? -14.866 -31.104 32.100 1.00 38.59 294 ARG A N 1
ATOM 2234 C CA . ARG A 1 294 ? -15.077 -30.043 33.104 1.00 38.59 294 ARG A CA 1
ATOM 2235 C C . ARG A 1 294 ? -14.007 -29.971 34.193 1.00 38.59 294 ARG A C 1
ATOM 2237 O O . ARG A 1 294 ? -14.167 -29.207 35.135 1.00 38.59 294 ARG A O 1
ATOM 2244 N N . ARG A 1 295 ? -12.885 -30.680 34.033 1.00 36.88 295 ARG A N 1
ATOM 2245 C CA . ARG A 1 295 ? -11.796 -30.714 35.026 1.00 36.88 295 ARG A CA 1
ATOM 2246 C C . ARG A 1 295 ? -10.423 -30.265 34.504 1.00 36.88 295 ARG A C 1
ATOM 2248 O O . ARG A 1 295 ? -9.415 -30.752 34.984 1.00 36.88 295 ARG A O 1
ATOM 2255 N N . SER A 1 296 ? -10.358 -29.348 33.531 1.00 41.31 296 SER A N 1
ATOM 2256 C CA . SER A 1 296 ? -9.073 -28.865 32.976 1.00 41.31 296 SER A CA 1
ATOM 2257 C C . SER A 1 296 ? -8.901 -27.340 32.940 1.00 41.31 296 SER A C 1
ATOM 2259 O O . SER A 1 296 ? -8.055 -26.844 32.202 1.00 41.31 296 SER A O 1
ATOM 2261 N N . LEU A 1 297 ? -9.691 -26.576 33.704 1.00 39.75 297 LEU A N 1
ATOM 2262 C CA . LEU A 1 297 ? -9.541 -25.111 33.790 1.00 39.75 297 LEU A CA 1
ATOM 2263 C C . LEU A 1 297 ? -9.130 -24.601 35.179 1.00 39.75 297 LEU A C 1
ATOM 2265 O O . LEU A 1 297 ? -8.868 -23.412 35.329 1.00 39.75 297 LEU A O 1
ATOM 2269 N N . GLU A 1 298 ? -9.000 -25.488 36.168 1.00 39.34 298 GLU A N 1
ATOM 2270 C CA . GLU A 1 298 ? -8.628 -25.119 37.543 1.00 39.34 298 GLU A CA 1
ATOM 2271 C C . GLU A 1 298 ? -7.198 -25.555 37.926 1.00 39.34 298 GLU A C 1
ATOM 2273 O O . GLU A 1 298 ? -6.623 -25.005 38.856 1.00 39.34 298 GLU A O 1
ATOM 2278 N N . GLU A 1 299 ? -6.565 -26.445 37.149 1.00 39.88 299 GLU A N 1
ATOM 2279 C CA . GLU A 1 299 ? -5.164 -26.881 37.344 1.00 39.88 299 GLU A CA 1
ATOM 2280 C C . GLU A 1 299 ? -4.137 -26.082 36.518 1.00 39.88 299 GLU A C 1
ATOM 2282 O O . GLU A 1 299 ? -2.940 -26.310 36.626 1.00 39.88 299 GLU A O 1
ATOM 2287 N N . MET A 1 300 ? -4.565 -25.089 35.730 1.00 35.44 300 MET A N 1
ATOM 2288 C CA . MET A 1 300 ? -3.665 -24.251 34.916 1.00 35.44 300 MET A CA 1
ATOM 2289 C C . MET A 1 300 ? -3.453 -22.852 35.523 1.00 35.44 300 MET A C 1
ATOM 2291 O O . MET A 1 300 ? -3.280 -21.868 34.804 1.00 35.44 300 MET A O 1
ATOM 2295 N N . ARG A 1 301 ? -3.538 -22.743 36.858 1.00 36.00 301 ARG A N 1
ATOM 2296 C CA . ARG A 1 301 ? -3.474 -21.464 37.588 1.00 36.00 301 ARG A CA 1
ATOM 2297 C C . ARG A 1 301 ? -2.460 -21.408 38.734 1.00 36.00 301 ARG A C 1
ATOM 2299 O O . ARG A 1 301 ? -2.489 -20.452 39.501 1.00 36.00 301 ARG A O 1
ATOM 2306 N N . VAL A 1 302 ? -1.539 -22.366 38.828 1.00 38.59 302 VAL A N 1
ATOM 2307 C CA . VAL A 1 302 ? -0.440 -22.327 39.804 1.00 38.59 302 VAL A CA 1
ATOM 2308 C C . VAL A 1 302 ? 0.840 -22.817 39.139 1.00 38.59 302 VAL A C 1
ATOM 2310 O O . VAL A 1 302 ? 1.074 -24.011 39.068 1.00 38.59 302 VAL A O 1
ATOM 2313 N N . GLU A 1 303 ? 1.602 -21.877 38.586 1.00 33.47 303 GLU A N 1
ATOM 2314 C CA . GLU A 1 303 ? 3.073 -21.820 38.580 1.00 33.47 303 GLU A CA 1
ATOM 2315 C C . GLU A 1 303 ? 3.482 -20.702 37.618 1.00 33.47 303 GLU A C 1
ATOM 2317 O O . GLU A 1 303 ? 3.621 -20.918 36.426 1.00 33.47 303 GLU A O 1
ATOM 2322 N N . PHE A 1 304 ? 3.574 -19.473 38.125 1.00 28.88 304 PHE A N 1
ATOM 2323 C CA . PHE A 1 304 ? 4.572 -18.483 37.705 1.00 28.88 304 PHE A CA 1
ATOM 2324 C C . PHE A 1 304 ? 4.472 -17.300 38.671 1.00 28.88 304 PHE A C 1
ATOM 2326 O O . PHE A 1 304 ? 3.822 -16.287 38.420 1.00 28.88 304 PHE A O 1
ATOM 2333 N N . SER A 1 305 ? 5.099 -17.467 39.832 1.00 26.25 305 SER A N 1
ATOM 2334 C CA . SER A 1 305 ? 5.368 -16.376 40.759 1.00 26.25 305 SER A CA 1
ATOM 2335 C C . SER A 1 305 ? 6.730 -16.587 41.411 1.00 26.25 305 SER A C 1
ATOM 2337 O O . SER A 1 305 ? 6.973 -17.658 41.961 1.00 26.25 305 SER A O 1
ATOM 2339 N N . PHE A 1 306 ? 7.522 -15.506 41.396 1.00 27.17 306 PHE A N 1
ATOM 2340 C CA . PHE A 1 306 ? 8.838 -15.275 42.015 1.00 27.17 306 PHE A CA 1
ATOM 2341 C C . PHE A 1 306 ? 10.047 -15.866 41.260 1.00 27.17 306 PHE A C 1
ATOM 2343 O O . PHE A 1 306 ? 9.972 -16.956 40.723 1.00 27.17 306 PHE A O 1
ATOM 2350 N N . SER A 1 307 ? 11.194 -15.192 41.119 1.00 26.27 307 SER A N 1
ATOM 2351 C CA . SER A 1 307 ? 11.759 -14.074 41.883 1.00 26.27 307 SER A CA 1
ATOM 2352 C C . SER A 1 307 ? 12.788 -13.282 41.065 1.00 26.27 307 SER A C 1
ATOM 2354 O O . SER A 1 307 ? 13.610 -13.845 40.348 1.00 26.27 307 SER A O 1
ATOM 2356 N N . THR A 1 308 ? 12.816 -11.972 41.287 1.00 31.39 308 THR A N 1
ATOM 2357 C CA . THR A 1 308 ? 13.992 -11.111 41.126 1.00 31.39 308 THR A CA 1
ATOM 2358 C C . THR A 1 308 ? 15.169 -11.614 41.969 1.00 31.39 308 THR A C 1
ATOM 2360 O O . THR A 1 308 ? 15.014 -11.736 43.182 1.00 31.39 308 THR A O 1
ATOM 2363 N N . SER A 1 309 ? 16.339 -11.847 41.365 1.00 29.97 309 SER A N 1
ATOM 2364 C CA . SER A 1 309 ? 17.662 -11.379 41.837 1.00 29.97 309 SER A CA 1
ATOM 2365 C C . SER A 1 309 ? 18.826 -12.084 41.120 1.00 29.97 309 SER A C 1
ATOM 2367 O O . SER A 1 309 ? 18.871 -13.302 41.043 1.00 29.97 309 SER A O 1
ATOM 2369 N N . GLY A 1 310 ? 19.795 -11.277 40.672 1.00 25.48 310 GLY A N 1
ATOM 2370 C CA . GLY A 1 310 ? 21.216 -11.526 40.936 1.00 25.48 310 GLY A CA 1
ATOM 2371 C C . GLY A 1 310 ? 22.042 -12.358 39.948 1.00 25.48 310 GLY A C 1
ATOM 2372 O O . GLY A 1 310 ? 21.911 -13.570 39.902 1.00 25.48 310 GLY A O 1
ATOM 2373 N N . GLN A 1 311 ? 23.043 -11.675 39.368 1.00 28.97 311 GLN A N 1
ATOM 2374 C CA . GLN A 1 311 ? 24.348 -12.193 38.905 1.00 28.97 311 GLN A CA 1
ATOM 2375 C C . GLN A 1 311 ? 24.346 -12.983 37.579 1.00 28.97 311 GLN A C 1
ATOM 2377 O O . GLN A 1 311 ? 23.425 -13.717 37.278 1.00 28.97 311 GLN A O 1
ATOM 2382 N N . GLN A 1 312 ? 25.344 -12.915 36.700 1.00 29.02 312 GLN A N 1
ATOM 2383 C CA . GLN A 1 312 ? 26.574 -12.136 36.576 1.00 29.02 312 GLN A CA 1
ATOM 2384 C C . GLN A 1 312 ? 27.041 -12.290 35.115 1.00 29.02 312 GLN A C 1
ATOM 2386 O O . GLN A 1 312 ? 26.664 -13.223 34.411 1.00 29.02 312 GLN A O 1
ATOM 2391 N N . SER A 1 313 ? 27.872 -11.350 34.683 1.00 31.39 313 SER A N 1
ATOM 2392 C CA . SER A 1 313 ? 28.583 -11.296 33.408 1.00 31.39 313 SER A CA 1
ATOM 2393 C C . SER A 1 313 ? 29.247 -12.610 32.972 1.00 31.39 313 SER A C 1
ATOM 2395 O O . SER A 1 313 ? 30.050 -13.171 33.716 1.00 31.39 313 SER A O 1
ATOM 2397 N N . ALA A 1 314 ? 29.054 -12.989 31.708 1.00 30.22 314 ALA A N 1
ATOM 2398 C CA . ALA A 1 314 ? 29.997 -13.819 30.965 1.00 30.22 314 ALA A CA 1
ATOM 2399 C C . ALA A 1 314 ? 30.147 -13.262 29.542 1.00 30.22 314 ALA A C 1
ATOM 2401 O O . ALA A 1 314 ? 29.336 -13.491 28.649 1.00 30.22 314 ALA A O 1
ATOM 2402 N N . THR A 1 315 ? 31.198 -12.471 29.369 1.00 29.86 315 THR A N 1
ATOM 2403 C CA . THR A 1 315 ? 31.800 -12.093 28.091 1.00 29.86 315 THR A CA 1
ATOM 2404 C C . THR A 1 315 ? 32.163 -13.342 27.286 1.00 29.86 315 THR A C 1
ATOM 2406 O O . THR A 1 315 ? 33.016 -14.115 27.718 1.00 29.86 315 THR A O 1
ATOM 2409 N N . GLN A 1 316 ? 31.575 -13.508 26.099 1.00 31.41 316 GLN A N 1
ATOM 2410 C CA . GLN A 1 316 ? 32.115 -14.379 25.054 1.00 31.41 316 GLN A CA 1
ATOM 2411 C C . GLN A 1 316 ? 32.726 -13.525 23.944 1.00 31.41 316 GLN A C 1
ATOM 2413 O O . GLN A 1 316 ? 32.054 -12.838 23.179 1.00 31.41 316 GLN A O 1
ATOM 2418 N N . THR A 1 317 ? 34.048 -13.574 23.918 1.00 28.19 317 THR A N 1
ATOM 2419 C CA . THR A 1 317 ? 34.955 -13.125 22.873 1.00 28.19 317 THR A CA 1
ATOM 2420 C C . THR A 1 317 ? 34.704 -13.900 21.578 1.00 28.19 317 THR A C 1
ATOM 2422 O O . THR A 1 317 ? 34.959 -15.099 21.509 1.00 28.19 317 THR A O 1
ATOM 2425 N N . PHE A 1 318 ? 34.264 -13.214 20.520 1.00 29.86 318 PHE A N 1
ATOM 2426 C CA . PHE A 1 318 ? 34.374 -13.724 19.152 1.00 29.86 318 PHE A CA 1
ATOM 2427 C C . PHE A 1 318 ? 35.718 -13.291 18.559 1.00 29.86 318 PHE A C 1
ATOM 2429 O O . PHE A 1 318 ? 36.032 -12.102 18.468 1.00 29.86 318 PHE A O 1
ATOM 2436 N N . GLY A 1 319 ? 36.536 -14.287 18.217 1.00 29.00 319 GLY A N 1
ATOM 2437 C CA . GLY A 1 319 ? 37.877 -14.127 17.671 1.00 29.00 319 GLY A CA 1
ATOM 2438 C C . GLY A 1 319 ? 37.883 -13.482 16.286 1.00 29.00 319 GLY A C 1
ATOM 2439 O O . GLY A 1 319 ? 37.087 -13.815 15.411 1.00 29.00 319 GLY A O 1
ATOM 2440 N N . LYS A 1 320 ? 38.833 -12.562 16.097 1.00 29.70 320 LYS A N 1
ATOM 2441 C CA . LYS A 1 320 ? 39.219 -11.993 14.804 1.00 29.70 320 LYS A CA 1
ATOM 2442 C C . LYS A 1 320 ? 39.841 -13.085 13.929 1.00 29.70 320 LYS A C 1
ATOM 2444 O O . LYS A 1 320 ? 40.878 -13.632 14.291 1.00 29.70 320 LYS A O 1
ATOM 2449 N N . ALA A 1 321 ? 39.256 -13.340 12.762 1.00 32.34 321 ALA A N 1
ATOM 2450 C CA . ALA A 1 321 ? 39.930 -14.042 11.677 1.00 32.34 321 ALA A CA 1
ATOM 2451 C C . ALA A 1 321 ? 40.823 -13.044 10.921 1.00 32.34 321 ALA A C 1
ATOM 2453 O O . ALA A 1 321 ? 40.345 -12.104 10.285 1.00 32.34 321 ALA A O 1
ATOM 2454 N N . THR A 1 322 ? 42.134 -13.227 11.040 1.00 33.62 322 THR A N 1
ATOM 2455 C CA . THR A 1 322 ? 43.173 -12.550 10.264 1.00 33.62 322 THR A CA 1
ATOM 2456 C C . THR A 1 322 ? 43.142 -13.036 8.816 1.00 33.62 322 THR A C 1
ATOM 2458 O O . THR A 1 322 ? 43.285 -14.224 8.541 1.00 33.62 322 THR A O 1
ATOM 2461 N N . ARG A 1 323 ? 42.981 -12.104 7.873 1.00 32.75 323 ARG A N 1
ATOM 2462 C CA . ARG A 1 323 ? 43.197 -12.337 6.442 1.00 32.75 323 ARG A CA 1
ATOM 2463 C C . ARG A 1 323 ? 44.689 -12.129 6.172 1.00 32.75 323 ARG A C 1
ATOM 2465 O O . ARG A 1 323 ? 45.178 -11.009 6.294 1.00 32.75 323 ARG A O 1
ATOM 2472 N N . GLN A 1 324 ? 45.407 -13.213 5.890 1.00 35.16 324 GLN A N 1
ATOM 2473 C CA . GLN A 1 324 ? 46.787 -13.166 5.411 1.00 35.16 324 GLN A CA 1
ATOM 2474 C C . GLN A 1 324 ? 46.809 -12.667 3.965 1.00 35.16 324 GLN A C 1
ATOM 2476 O O . GLN A 1 324 ? 46.037 -13.114 3.121 1.00 35.16 324 GLN A O 1
ATOM 2481 N N . THR A 1 325 ? 47.694 -11.709 3.725 1.00 37.03 325 THR A N 1
ATOM 2482 C CA . THR A 1 325 ? 48.147 -11.244 2.420 1.00 37.03 325 THR A CA 1
ATOM 2483 C C . THR A 1 325 ? 49.166 -12.221 1.845 1.00 37.03 325 THR A C 1
ATOM 2485 O O . THR A 1 325 ? 50.202 -12.438 2.475 1.00 37.03 325 THR A O 1
ATOM 2488 N N . THR A 1 326 ? 48.894 -12.716 0.642 1.00 45.59 326 THR A N 1
ATOM 2489 C CA . THR A 1 326 ? 49.862 -13.057 -0.414 1.00 45.59 326 THR A CA 1
ATOM 2490 C C . THR A 1 326 ? 49.160 -12.880 -1.744 1.00 45.59 326 THR A C 1
ATOM 2492 O O . THR A 1 326 ? 48.005 -13.360 -1.826 1.00 45.59 326 THR A O 1
#

InterPro domains:
  IPR011059 Metal-dependent hydrolase, composite domain superfamily [G3DSA:2.30.40.10] (164-227)
  IPR011059 Metal-dependent hydrolase, composite domain superfamily [SSF51338] (163-200)
  IPR032466 Metal-dependent hydrolase [SSF51556] (2-162)
  IPR050378 Metallo-dependent Hydrolases Superfamily [PTHR11647] (1-160)

Organism: NCBI:txid39325

Sequence (326 aa):
MINNELLLKGFKKCKTPGAVPMVHAENGDAVAEGQKRIFDLGITGPEGHGLSRPPMLEGEATSRAIRLASFENVPLYVVHVMSIDAMEEIAKAQKSGQEVVGEAVVSGLALDDSALWDPDFTTAVCSKVCHESPNKKAGHGKALQAALSRRILKLVGTDTWSKGKGKVEVTIVGGKVVWENGELKVEPGSGRYIEIPPFGHLFSGIGKADAAYLSSLRAPVHRPSSEVRPPPLLRPTGRPRKSRRKDEDELTNATTRRCAKCGQYEHFKKTCKGPLMPDKTILQKNKLTRVDTRRSLEEMRVEFSFSTSGQQSATQTFGKATRQTT

pLDDT: mean 77.08, std 21.77, range [25.48, 98.31]

Secondary structure (DSSP, 8-state):
---HHHHHHHHHHHHTTTPPPEE----HHHHHHHHHHHHHTT--STHHHHHHS-HHHHHHHHHHHHHHHHHTT--EEEEEE-SHHHHHHHHHHHHTT--EEEEEEHHHHH--GGGGG-SSHHHHHHHHTT-SS----TTHHHHHHHHHHTTSS-EEE-SS--PPSS---EEEETTEEEEETTEE---TT-S---PPPSS-GGGTTHHHHHHHHHHH--------SS--PPPP-PPPTT----PPPPPTTS---------TTT--SSS-GGG--SPPPPPTTGGGGGG-----TTSSSSSSSS---------------PPP------